Protein AF-A0A533VIN6-F1 (afdb_monomer)

Nearest PDB structures (foldseek):
  5by7-assembly2_C  TM=2.450E-01  e=2.219E-01  Micromonospora maris AB-18-032
  4x9o-assembly1_A  TM=2.520E-01  e=6.121E-01  Vibrio cholerae O1 biovar El Tor str. N16961
  4x9o-assembly1_B  TM=2.444E-01  e=1.180E+00  Vibrio cholerae O1 biovar El Tor str. N16961
  6jsd-assembly1_B  TM=1.677E-01  e=4.656E+00  Corynebacterium glutamicum ATCC 13032

Structure (mmCIF, N/CA/C/O backbone):
data_AF-A0A533VIN6-F1
#
_entry.id   AF-A0A533VIN6-F1
#
loop_
_atom_site.group_PDB
_atom_site.id
_atom_site.type_symbol
_atom_site.label_atom_id
_atom_site.label_alt_id
_atom_site.label_comp_id
_atom_site.label_asym_id
_atom_site.label_entity_id
_atom_site.label_seq_id
_atom_site.pdbx_PDB_ins_code
_atom_site.Cartn_x
_atom_site.Cartn_y
_atom_site.Cartn_z
_atom_site.occupancy
_atom_site.B_iso_or_equiv
_atom_site.auth_seq_id
_atom_site.auth_comp_id
_atom_site.auth_asym_id
_atom_site.auth_atom_id
_atom_site.pdbx_PDB_model_num
ATOM 1 N N . MET A 1 1 ? 11.846 -3.877 -32.153 1.00 87.94 1 MET A N 1
ATOM 2 C CA . MET A 1 1 ? 10.745 -4.807 -31.802 1.00 87.94 1 MET A CA 1
ATOM 3 C C . MET A 1 1 ? 9.934 -4.189 -30.673 1.00 87.94 1 MET A C 1
ATOM 5 O O . MET A 1 1 ? 10.553 -3.669 -29.754 1.00 87.94 1 MET A O 1
ATOM 9 N N . GLN A 1 2 ? 8.603 -4.211 -30.740 1.00 91.44 2 GLN A N 1
ATOM 10 C CA . GLN A 1 2 ? 7.720 -3.790 -29.644 1.00 91.44 2 GLN A CA 1
ATOM 11 C C . GLN A 1 2 ? 6.971 -5.019 -29.127 1.00 91.44 2 GLN A C 1
ATOM 13 O O . GLN A 1 2 ? 6.571 -5.863 -29.926 1.00 91.44 2 GLN A O 1
ATOM 18 N N . PHE A 1 3 ? 6.854 -5.141 -27.811 1.00 91.06 3 PHE A N 1
ATOM 19 C CA . PHE A 1 3 ? 6.147 -6.227 -27.142 1.00 91.06 3 PHE A CA 1
ATOM 20 C C . PHE A 1 3 ? 5.461 -5.685 -25.889 1.00 91.06 3 PHE A C 1
ATOM 22 O O . PHE A 1 3 ? 5.790 -4.597 -25.425 1.00 91.06 3 PHE A O 1
ATOM 29 N N . SER A 1 4 ? 4.504 -6.426 -25.349 1.00 91.56 4 SER A N 1
ATOM 30 C CA . SER A 1 4 ? 3.718 -6.003 -24.193 1.00 91.56 4 SER A CA 1
ATOM 31 C C . SER A 1 4 ? 3.765 -7.048 -23.089 1.00 91.56 4 SER A C 1
ATOM 33 O O . SER A 1 4 ? 3.839 -8.246 -23.367 1.00 91.56 4 SER A O 1
ATOM 35 N N . MET A 1 5 ? 3.673 -6.602 -21.841 1.00 88.88 5 MET A N 1
ATOM 36 C CA . MET A 1 5 ? 3.559 -7.462 -20.670 1.00 88.88 5 MET A CA 1
ATOM 37 C C . MET A 1 5 ? 2.329 -7.047 -19.873 1.00 88.88 5 MET A C 1
ATOM 39 O O . MET A 1 5 ? 2.124 -5.863 -19.632 1.00 88.88 5 MET A O 1
ATOM 43 N N . THR A 1 6 ? 1.502 -8.016 -19.487 1.00 89.44 6 THR A N 1
ATOM 44 C CA . THR A 1 6 ? 0.306 -7.755 -18.678 1.00 89.44 6 THR A CA 1
ATOM 45 C C . THR A 1 6 ? 0.590 -8.134 -17.233 1.00 89.44 6 THR A C 1
ATOM 47 O O . THR A 1 6 ? 1.106 -9.224 -16.980 1.00 89.44 6 THR A O 1
ATOM 50 N N . ASP A 1 7 ? 0.304 -7.223 -16.310 1.00 90.69 7 ASP A N 1
ATOM 51 C CA . ASP A 1 7 ? 0.424 -7.462 -14.873 1.00 90.69 7 ASP A CA 1
ATOM 52 C C . ASP A 1 7 ? -0.728 -8.344 -14.352 1.00 90.69 7 ASP A C 1
ATOM 54 O O . ASP A 1 7 ? -1.699 -8.621 -15.064 1.00 90.69 7 ASP A O 1
ATOM 58 N N . PHE A 1 8 ? -0.651 -8.797 -13.097 1.00 89.88 8 PHE A N 1
ATOM 59 C CA . PHE A 1 8 ? -1.716 -9.631 -12.519 1.00 89.88 8 PHE A CA 1
ATOM 60 C C . PHE A 1 8 ? -3.068 -8.897 -12.416 1.00 89.88 8 PHE A C 1
ATOM 62 O O . PHE A 1 8 ? -4.113 -9.539 -12.325 1.00 89.88 8 PHE A O 1
ATOM 69 N N . MET A 1 9 ? -3.054 -7.561 -12.411 1.00 88.25 9 MET A N 1
ATOM 70 C CA . MET A 1 9 ? -4.242 -6.706 -12.353 1.00 88.25 9 MET A CA 1
ATOM 71 C C . MET A 1 9 ? -4.866 -6.510 -13.742 1.00 88.25 9 MET A C 1
ATOM 73 O O . MET A 1 9 ? -5.953 -5.942 -13.855 1.00 88.25 9 MET A O 1
ATOM 77 N N . GLY A 1 10 ? -4.239 -7.016 -14.805 1.00 84.69 10 GLY A N 1
ATOM 78 C CA . GLY A 1 10 ? -4.694 -6.877 -16.183 1.00 84.69 10 GLY A CA 1
ATOM 79 C C . GLY A 1 10 ? -4.283 -5.563 -16.852 1.00 84.69 10 GLY A C 1
ATOM 80 O O . GLY A 1 10 ? -4.791 -5.278 -17.935 1.00 84.69 10 GLY A O 1
ATOM 81 N N . ASN A 1 11 ? -3.394 -4.766 -16.250 1.00 85.12 11 ASN A N 1
ATOM 82 C CA . ASN A 1 11 ? -2.802 -3.610 -16.918 1.00 85.12 11 ASN A CA 1
ATOM 83 C C . ASN A 1 11 ? -1.698 -4.086 -17.859 1.00 85.12 11 ASN A C 1
ATOM 85 O O . ASN A 1 11 ? -0.810 -4.846 -17.468 1.00 85.12 11 ASN A O 1
ATOM 89 N N . THR A 1 12 ? -1.745 -3.626 -19.104 1.00 87.56 12 THR A N 1
ATOM 90 C CA . THR A 1 12 ? -0.745 -3.963 -20.113 1.00 87.56 12 THR A CA 1
ATOM 91 C C . THR A 1 12 ? 0.256 -2.825 -20.253 1.00 87.56 12 THR A C 1
ATOM 93 O O . THR A 1 12 ? -0.106 -1.718 -20.640 1.00 87.56 12 THR A O 1
ATOM 96 N N . GLU A 1 13 ? 1.521 -3.124 -19.975 1.00 88.06 13 GLU A N 1
ATOM 97 C CA . GLU A 1 13 ? 2.649 -2.217 -20.157 1.00 88.06 13 GLU A CA 1
ATOM 98 C C . GLU A 1 13 ? 3.399 -2.566 -21.448 1.00 88.06 13 GLU A C 1
ATOM 100 O O . GLU A 1 13 ? 3.649 -3.738 -21.756 1.00 88.06 13 GLU A O 1
ATOM 105 N N . GLU A 1 14 ? 3.765 -1.546 -22.220 1.00 91.19 14 GLU A N 1
ATOM 106 C CA . GLU A 1 14 ? 4.503 -1.719 -23.470 1.00 91.19 14 GLU A CA 1
ATOM 107 C C . GLU A 1 14 ? 6.014 -1.631 -23.254 1.00 91.19 14 GLU A C 1
ATOM 109 O O . GLU A 1 14 ? 6.520 -0.837 -22.469 1.00 91.19 14 GLU A O 1
ATOM 114 N N . PHE A 1 15 ? 6.765 -2.405 -24.024 1.00 92.81 15 PHE A N 1
ATOM 115 C CA . PHE A 1 15 ? 8.218 -2.381 -24.054 1.00 92.81 15 PHE A CA 1
ATOM 116 C C . PHE A 1 15 ? 8.705 -2.310 -25.494 1.00 92.81 15 PHE A C 1
ATOM 118 O O . PHE A 1 15 ? 8.114 -2.875 -26.419 1.00 92.81 15 PHE A O 1
ATOM 125 N N . ARG A 1 16 ? 9.841 -1.643 -25.697 1.00 93.25 16 ARG A N 1
ATOM 126 C CA . ARG A 1 16 ? 10.464 -1.528 -27.016 1.00 93.25 16 ARG A CA 1
ATOM 127 C C . ARG A 1 16 ? 11.942 -1.860 -26.952 1.00 93.25 16 ARG A C 1
ATOM 129 O O . ARG A 1 16 ? 12.676 -1.299 -26.153 1.00 93.25 16 ARG A O 1
ATOM 136 N N . ILE A 1 17 ? 12.392 -2.726 -27.851 1.00 91.31 17 ILE A N 1
ATOM 137 C CA . ILE A 1 17 ? 13.812 -2.934 -28.139 1.00 91.31 17 ILE A CA 1
ATOM 138 C C . ILE A 1 17 ? 14.174 -2.082 -29.354 1.00 91.31 17 ILE A C 1
ATOM 140 O O . ILE A 1 17 ? 13.641 -2.312 -30.451 1.00 91.31 17 ILE A O 1
ATOM 144 N N . ARG A 1 18 ? 15.069 -1.107 -29.153 1.00 90.50 18 ARG A N 1
ATOM 145 C CA . ARG A 1 18 ? 15.650 -0.253 -30.198 1.00 90.50 18 ARG A CA 1
ATOM 146 C C . ARG A 1 18 ? 17.049 -0.753 -30.544 1.00 90.50 18 ARG A C 1
ATOM 148 O O . ARG A 1 18 ? 17.876 -0.909 -29.653 1.00 90.50 18 ARG A O 1
ATOM 155 N N . HIS A 1 19 ? 17.311 -0.948 -31.829 1.00 88.75 19 HIS A N 1
ATOM 156 C CA . HIS A 1 19 ? 18.635 -1.235 -32.372 1.00 88.75 19 HIS A CA 1
ATOM 157 C C . HIS A 1 19 ? 18.746 -0.521 -33.720 1.00 88.75 19 HIS A C 1
ATOM 159 O O . HIS A 1 19 ? 17.870 -0.700 -34.566 1.00 88.75 19 HIS A O 1
ATOM 165 N N . ASP A 1 20 ? 19.769 0.311 -33.895 1.00 84.19 20 ASP A N 1
ATOM 166 C CA . ASP A 1 20 ? 20.018 1.088 -35.118 1.00 84.19 20 ASP A CA 1
ATOM 167 C C . ASP A 1 20 ? 21.233 0.574 -35.909 1.00 84.19 20 ASP A C 1
ATOM 169 O O . ASP A 1 20 ? 21.699 1.252 -36.816 1.00 84.19 20 ASP A O 1
ATOM 173 N N . ALA A 1 21 ? 21.695 -0.646 -35.604 1.00 82.06 21 ALA A N 1
ATOM 174 C CA . ALA A 1 21 ? 22.847 -1.327 -36.207 1.00 82.06 21 ALA A CA 1
ATOM 175 C C . ALA A 1 21 ? 24.228 -0.726 -35.895 1.00 82.06 21 ALA A C 1
ATOM 177 O O . ALA A 1 21 ? 25.231 -1.345 -36.250 1.00 82.06 21 ALA A O 1
ATOM 178 N N . PHE A 1 22 ? 24.292 0.414 -35.205 1.00 84.50 22 PHE A N 1
ATOM 179 C CA . PHE A 1 22 ? 25.545 1.043 -34.781 1.00 84.50 22 PHE A CA 1
ATOM 180 C C . PHE A 1 22 ? 25.725 0.994 -33.261 1.00 84.50 22 PHE A C 1
ATOM 182 O O . PHE A 1 22 ? 26.844 0.790 -32.790 1.00 84.50 22 PHE A O 1
ATOM 189 N N . ASP A 1 23 ? 24.631 1.113 -32.504 1.00 83.56 23 ASP A N 1
ATOM 190 C CA . ASP A 1 23 ? 24.642 1.070 -31.044 1.00 83.56 23 ASP A CA 1
ATOM 191 C C . ASP A 1 23 ? 24.213 -0.293 -30.483 1.00 83.56 23 ASP A C 1
ATOM 193 O O . ASP A 1 23 ? 23.467 -1.056 -31.101 1.00 83.56 23 ASP A O 1
ATOM 197 N N . THR A 1 24 ? 24.605 -0.566 -29.235 1.00 86.00 24 THR A N 1
ATOM 198 C CA . THR A 1 24 ? 24.071 -1.690 -28.453 1.00 86.00 24 THR A CA 1
ATOM 199 C C . THR A 1 24 ? 22.540 -1.604 -28.376 1.00 86.00 24 THR A C 1
ATOM 201 O O . THR A 1 24 ? 22.007 -0.533 -28.063 1.00 86.00 24 THR A O 1
ATOM 204 N N . PRO A 1 25 ? 21.803 -2.713 -28.599 1.00 88.69 25 PRO A N 1
ATOM 205 C CA . PRO A 1 25 ? 20.359 -2.732 -28.422 1.00 88.69 25 PRO A CA 1
ATOM 206 C C . PRO A 1 25 ? 19.954 -2.198 -27.046 1.00 88.69 25 PRO A C 1
ATOM 208 O O . PRO A 1 25 ? 20.474 -2.632 -26.020 1.00 88.69 25 PRO A O 1
ATOM 211 N N . THR A 1 26 ? 18.995 -1.276 -27.020 1.00 90.31 26 THR A N 1
ATOM 212 C CA . THR A 1 26 ? 18.474 -0.702 -25.775 1.00 90.31 26 THR A CA 1
ATOM 213 C C . THR A 1 26 ? 17.030 -1.127 -25.562 1.00 90.31 26 THR A C 1
ATOM 215 O O . THR A 1 26 ? 16.201 -1.051 -26.474 1.00 90.31 26 THR A O 1
ATOM 218 N N . LEU A 1 27 ? 16.728 -1.577 -24.343 1.00 93.19 27 LEU A N 1
ATOM 219 C CA . LEU A 1 27 ? 15.358 -1.779 -23.889 1.00 93.19 27 LEU A CA 1
ATOM 220 C C . LEU A 1 27 ? 14.787 -0.428 -23.446 1.00 93.19 27 LEU A C 1
ATOM 222 O O . LEU A 1 27 ? 15.471 0.359 -22.790 1.00 93.19 27 LEU A O 1
ATOM 226 N N . GLN A 1 28 ? 13.548 -0.146 -23.828 1.00 93.06 28 GLN A N 1
ATOM 227 C CA . GLN A 1 28 ? 12.884 1.124 -23.579 1.00 93.06 28 GLN A CA 1
ATOM 228 C C . GLN A 1 28 ? 11.484 0.912 -22.995 1.00 93.06 28 GLN A C 1
ATOM 230 O O . GLN A 1 28 ? 10.795 -0.039 -23.367 1.00 93.06 28 GLN A O 1
ATOM 235 N N . PHE A 1 29 ? 11.075 1.836 -22.126 1.00 91.69 29 PHE A N 1
ATOM 236 C CA . PHE A 1 29 ? 9.788 1.867 -21.429 1.00 91.69 29 PHE A CA 1
ATOM 237 C C . PHE A 1 29 ? 9.025 3.167 -21.757 1.00 91.69 29 PHE A C 1
ATOM 239 O O . PHE A 1 29 ? 9.678 4.200 -21.970 1.00 91.69 29 PHE A O 1
ATOM 246 N N . PRO A 1 30 ? 7.685 3.151 -21.849 1.00 87.44 30 PRO A N 1
ATOM 247 C CA . PRO A 1 30 ? 6.885 4.325 -22.179 1.00 87.44 30 PRO A CA 1
ATOM 248 C C . PRO A 1 30 ? 6.963 5.417 -21.100 1.00 87.44 30 PRO A C 1
ATOM 250 O O . PRO A 1 30 ? 6.989 5.161 -19.899 1.00 87.44 30 PRO A O 1
ATOM 253 N N . MET A 1 31 ? 7.000 6.671 -21.551 1.00 84.06 31 MET A N 1
ATOM 254 C CA . MET A 1 31 ? 6.948 7.885 -20.737 1.00 84.06 31 MET A CA 1
ATOM 255 C C . MET A 1 31 ? 6.279 9.003 -21.552 1.00 84.06 31 MET A C 1
ATOM 257 O O . MET A 1 31 ? 6.920 9.632 -22.404 1.00 84.06 31 MET A O 1
ATOM 261 N N . GLY A 1 32 ? 4.989 9.241 -21.299 1.00 80.38 32 GLY A N 1
ATOM 262 C CA . GLY A 1 32 ? 4.149 10.069 -22.171 1.00 80.38 32 GLY A CA 1
ATOM 263 C C . GLY A 1 32 ? 4.091 9.476 -23.582 1.00 80.38 32 GLY A C 1
ATOM 264 O O . GLY A 1 32 ? 4.040 8.261 -23.739 1.00 80.38 32 GLY A O 1
ATOM 265 N N . ASP A 1 33 ? 4.216 10.316 -24.609 1.00 80.50 33 ASP A N 1
ATOM 266 C CA . ASP A 1 33 ? 4.185 9.877 -26.017 1.00 80.50 33 ASP A CA 1
ATOM 267 C C . ASP A 1 33 ? 5.514 9.270 -26.515 1.00 80.50 33 ASP A C 1
ATOM 269 O O . ASP A 1 33 ? 5.705 9.039 -27.712 1.00 80.50 33 ASP A O 1
ATOM 273 N N . LYS A 1 34 ? 6.499 9.072 -25.629 1.00 87.94 34 LYS A N 1
ATOM 274 C CA . LYS A 1 34 ? 7.861 8.648 -25.990 1.00 87.94 34 LYS A CA 1
ATOM 275 C C . LYS A 1 34 ? 8.261 7.372 -25.264 1.00 87.94 34 LYS A C 1
ATOM 277 O O . LYS A 1 34 ? 7.777 7.073 -24.183 1.00 87.94 34 LYS A O 1
ATOM 282 N N . PHE A 1 35 ? 9.239 6.671 -25.829 1.00 90.00 35 PHE A N 1
ATOM 283 C CA . PHE A 1 35 ? 9.941 5.576 -25.163 1.00 90.00 35 PHE A CA 1
ATOM 284 C C . PHE A 1 35 ? 11.280 6.078 -24.618 1.00 90.00 35 PHE A C 1
ATOM 286 O O . PHE A 1 35 ? 12.006 6.813 -25.294 1.00 90.00 35 PHE A O 1
ATOM 293 N N . LYS A 1 36 ? 11.607 5.699 -23.384 1.00 91.38 36 LYS A N 1
ATOM 294 C CA . LYS A 1 36 ? 12.844 6.069 -22.691 1.00 91.38 36 LYS A CA 1
ATOM 295 C C . LYS A 1 36 ? 13.661 4.834 -22.378 1.00 91.38 36 LYS A C 1
ATOM 297 O O . LYS A 1 36 ? 13.103 3.805 -22.023 1.00 91.38 36 LYS A O 1
ATOM 302 N N . SER A 1 37 ? 14.980 4.952 -22.482 1.00 91.94 37 SER A N 1
ATOM 303 C CA . SER A 1 37 ? 15.887 3.856 -22.154 1.00 91.94 37 SER A CA 1
ATOM 304 C C . SER A 1 37 ? 15.702 3.400 -20.710 1.00 91.94 37 SER A C 1
ATOM 306 O O . SER A 1 37 ? 15.572 4.220 -19.795 1.00 91.94 37 SER A O 1
ATOM 308 N N . ILE A 1 38 ? 15.700 2.085 -20.539 1.00 93.50 38 ILE A N 1
ATOM 309 C CA . ILE A 1 38 ? 15.714 1.415 -19.249 1.00 93.50 38 ILE A CA 1
ATOM 310 C C . ILE A 1 38 ? 17.169 1.288 -18.802 1.00 93.50 38 ILE A C 1
ATOM 312 O O . ILE A 1 38 ? 18.025 0.842 -19.563 1.00 93.50 38 ILE A O 1
ATOM 316 N N . PHE A 1 39 ? 17.438 1.692 -17.566 1.00 90.50 39 PHE A N 1
ATOM 317 C CA . PHE A 1 39 ? 18.749 1.590 -16.927 1.00 90.50 39 PHE A CA 1
ATOM 318 C C . PHE A 1 39 ? 18.902 0.277 -16.173 1.00 90.50 39 PHE A C 1
ATOM 320 O O . PHE A 1 39 ? 19.991 -0.289 -16.132 1.00 90.50 39 PHE A O 1
ATOM 327 N N . LEU A 1 40 ? 17.819 -0.189 -15.551 1.00 91.06 40 LEU A N 1
ATOM 328 C CA . LEU A 1 40 ? 17.826 -1.388 -14.731 1.00 91.06 40 LEU A CA 1
ATOM 329 C C . LEU A 1 40 ? 16.456 -2.057 -14.764 1.00 91.06 40 LEU A C 1
ATOM 331 O O . LEU A 1 40 ? 15.424 -1.392 -14.676 1.00 91.06 40 LEU A O 1
ATOM 335 N N . VAL A 1 41 ? 16.479 -3.382 -14.857 1.00 91.75 41 VAL A N 1
ATOM 336 C CA . VAL A 1 41 ? 15.324 -4.250 -14.645 1.00 91.75 41 VAL A CA 1
ATOM 337 C C . VAL A 1 41 ? 15.685 -5.209 -13.520 1.00 91.75 41 VAL A C 1
ATOM 339 O O . VAL A 1 41 ? 16.758 -5.809 -13.549 1.00 91.75 41 VAL A O 1
ATOM 342 N N . SER A 1 42 ? 14.808 -5.346 -12.533 1.00 92.81 42 SER A N 1
ATOM 343 C CA . SER A 1 42 ? 14.974 -6.296 -11.432 1.00 92.81 42 SER A CA 1
ATOM 344 C C . SER A 1 42 ? 13.687 -7.075 -11.218 1.00 92.81 42 SER A C 1
ATOM 346 O O . SER A 1 42 ? 12.610 -6.486 -11.228 1.00 92.81 42 SER A O 1
ATOM 348 N N . TYR A 1 43 ? 13.799 -8.384 -11.018 1.00 93.25 43 TYR A N 1
ATOM 349 C CA . TYR A 1 43 ? 12.678 -9.262 -10.706 1.00 93.25 43 TYR A CA 1
ATOM 350 C C . TYR A 1 43 ? 12.922 -9.959 -9.371 1.00 93.25 43 TYR A C 1
ATOM 352 O O . TYR A 1 43 ? 13.976 -10.561 -9.174 1.00 93.25 43 TYR A O 1
ATOM 360 N N . ASP A 1 44 ? 11.947 -9.894 -8.465 1.00 90.81 44 ASP A N 1
ATOM 361 C CA . ASP A 1 44 ? 12.067 -10.443 -7.105 1.00 90.81 44 ASP A CA 1
ATOM 362 C C . ASP A 1 44 ? 11.194 -11.682 -6.836 1.00 90.81 44 ASP A C 1
ATOM 364 O O . ASP A 1 44 ? 11.004 -12.081 -5.684 1.00 90.81 44 ASP A O 1
ATOM 368 N N . GLY A 1 45 ? 10.627 -12.275 -7.889 1.00 91.31 45 GLY A N 1
ATOM 369 C CA . GLY A 1 45 ? 9.669 -13.377 -7.776 1.00 91.31 45 GLY A CA 1
ATOM 370 C C . GLY A 1 45 ? 8.204 -12.941 -7.689 1.00 91.31 45 GLY A C 1
ATOM 371 O O . GLY A 1 45 ? 7.339 -13.789 -7.844 1.00 91.31 45 GLY A O 1
ATOM 372 N N . TYR A 1 46 ? 7.914 -11.658 -7.452 1.00 93.12 46 TYR A N 1
ATOM 373 C CA . TYR A 1 46 ? 6.555 -11.090 -7.410 1.00 93.12 46 TYR A CA 1
ATOM 374 C C . TYR A 1 46 ? 6.420 -9.855 -8.296 1.00 93.12 46 TYR A C 1
ATOM 376 O O . TYR A 1 46 ? 5.378 -9.641 -8.912 1.00 93.12 46 TYR A O 1
ATOM 3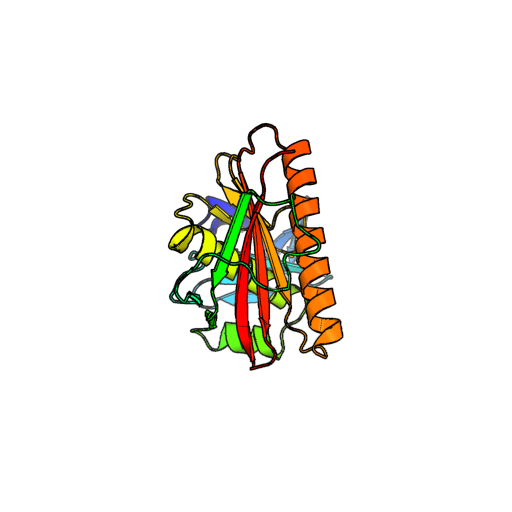84 N N . ARG A 1 47 ? 7.472 -9.040 -8.367 1.00 92.31 47 ARG A N 1
ATOM 385 C CA . ARG A 1 47 ? 7.469 -7.726 -9.006 1.00 92.31 47 ARG A CA 1
ATOM 386 C C . ARG A 1 47 ? 8.624 -7.608 -9.980 1.00 92.31 47 ARG A C 1
ATOM 388 O O . ARG A 1 47 ? 9.754 -7.967 -9.647 1.00 92.31 47 ARG A O 1
ATOM 395 N N . LEU A 1 48 ? 8.347 -7.044 -11.149 1.00 93.06 48 LEU A N 1
ATOM 396 C CA . LEU A 1 48 ? 9.343 -6.510 -12.063 1.00 93.06 48 LEU A CA 1
ATOM 397 C C . LEU A 1 48 ? 9.475 -5.003 -11.810 1.00 93.06 48 LEU A C 1
ATOM 399 O O . LEU A 1 48 ? 8.554 -4.240 -12.085 1.00 93.06 48 LEU A O 1
ATOM 403 N N . SER A 1 49 ? 10.613 -4.571 -11.278 1.00 91.00 49 SER A N 1
ATOM 404 C CA . SER A 1 49 ? 10.959 -3.156 -11.129 1.00 91.00 49 SER A CA 1
ATOM 405 C C . SER A 1 49 ? 11.738 -2.683 -12.349 1.00 91.00 49 SER A C 1
ATOM 407 O O . SER A 1 49 ? 12.770 -3.263 -12.693 1.00 91.00 49 SER A O 1
ATOM 409 N N . VAL A 1 50 ? 11.263 -1.613 -12.976 1.00 91.69 50 VAL A N 1
ATOM 410 C CA . VAL A 1 50 ? 11.873 -0.994 -14.152 1.00 91.69 50 VAL A CA 1
ATOM 411 C C . VAL A 1 50 ? 12.313 0.419 -13.791 1.00 91.69 50 VAL A C 1
ATOM 413 O O . VAL A 1 50 ? 11.481 1.258 -13.454 1.00 91.69 50 VAL A O 1
ATOM 416 N N . ILE A 1 51 ? 13.616 0.693 -13.885 1.00 91.00 51 ILE A N 1
ATOM 417 C CA . ILE A 1 51 ? 14.178 2.040 -13.729 1.00 91.00 51 ILE A CA 1
ATOM 418 C C . ILE A 1 51 ? 14.449 2.608 -15.116 1.00 91.00 51 ILE A C 1
ATOM 420 O O . ILE A 1 51 ? 15.265 2.059 -15.859 1.00 91.00 51 ILE A O 1
ATOM 424 N N . TYR A 1 52 ? 13.794 3.709 -15.474 1.00 90.75 52 TYR A N 1
ATOM 425 C CA . TYR A 1 52 ? 13.824 4.254 -16.831 1.00 90.75 52 TYR A CA 1
ATOM 426 C C . TYR A 1 52 ? 13.887 5.782 -16.856 1.00 90.75 52 TYR A C 1
ATOM 428 O O . TYR A 1 52 ? 13.531 6.471 -15.902 1.00 90.75 52 TYR A O 1
ATOM 436 N N . GLY A 1 53 ? 14.350 6.314 -17.989 1.00 89.19 53 GLY A N 1
ATOM 437 C CA . GLY A 1 53 ? 14.433 7.756 -18.222 1.00 89.19 53 GLY A CA 1
ATOM 438 C C . GLY A 1 53 ? 15.530 8.480 -17.423 1.00 89.19 53 GLY A C 1
ATOM 439 O O . GLY A 1 53 ? 16.075 7.954 -16.455 1.00 89.19 53 GLY A O 1
ATOM 440 N N . PRO A 1 54 ? 15.901 9.701 -17.844 1.00 84.00 54 PRO A N 1
ATOM 441 C CA . PRO A 1 54 ? 17.019 10.439 -17.248 1.00 84.00 54 PRO A CA 1
ATOM 442 C C . PRO A 1 54 ? 16.808 10.759 -15.760 1.00 84.00 54 PRO A C 1
ATOM 444 O O . PRO A 1 54 ? 17.776 10.836 -15.010 1.00 84.00 54 PRO A O 1
ATOM 447 N N . GLU A 1 55 ? 15.552 10.883 -15.329 1.00 85.50 55 GLU A N 1
ATOM 448 C CA . GLU A 1 55 ? 15.173 11.120 -13.931 1.00 85.50 55 GLU A CA 1
ATOM 449 C C . GLU A 1 55 ? 15.161 9.841 -13.078 1.00 85.50 55 GLU A C 1
ATOM 451 O O . GLU A 1 55 ? 14.904 9.910 -11.880 1.00 85.50 55 GLU A O 1
ATOM 456 N N . LYS A 1 56 ? 15.469 8.677 -13.671 1.00 85.31 56 LYS A N 1
ATOM 457 C CA . LYS A 1 56 ? 15.450 7.361 -13.012 1.00 85.31 56 LYS A CA 1
ATOM 458 C C . LYS A 1 56 ? 14.107 7.070 -12.338 1.00 85.31 56 LYS A C 1
ATOM 460 O O . LYS A 1 56 ? 14.056 6.599 -11.202 1.00 85.31 56 LYS A O 1
ATOM 465 N N . SER A 1 57 ? 13.024 7.341 -13.061 1.00 85.19 57 SER A N 1
ATOM 466 C CA . SER A 1 57 ? 11.672 6.980 -12.644 1.00 85.19 57 SER A CA 1
ATOM 467 C C . SER A 1 57 ? 11.560 5.465 -12.471 1.00 85.19 57 SER A C 1
ATOM 469 O O . SER A 1 57 ? 12.222 4.702 -13.179 1.00 85.19 57 SER A O 1
ATOM 471 N N . VAL A 1 58 ? 10.719 5.041 -11.528 1.00 86.88 58 VAL A N 1
ATOM 472 C CA . VAL A 1 58 ? 10.490 3.629 -11.209 1.00 86.88 58 VAL A CA 1
ATOM 473 C C . VAL A 1 58 ? 9.060 3.259 -11.579 1.00 86.88 58 VAL A C 1
ATOM 475 O O . VAL A 1 58 ? 8.122 3.939 -11.165 1.00 86.88 58 VAL A O 1
ATOM 478 N N . ALA A 1 59 ? 8.912 2.177 -12.340 1.00 86.69 59 ALA A N 1
ATOM 479 C CA . ALA A 1 59 ? 7.647 1.481 -12.538 1.00 86.69 59 ALA A CA 1
ATOM 480 C C . ALA A 1 59 ? 7.743 0.086 -11.914 1.00 86.69 59 ALA A C 1
ATOM 482 O O . ALA A 1 59 ? 8.710 -0.642 -12.163 1.00 86.69 59 ALA A O 1
ATOM 483 N N . THR A 1 60 ? 6.747 -0.284 -11.115 1.00 89.12 60 THR A N 1
ATOM 484 C CA . THR A 1 60 ? 6.596 -1.627 -10.562 1.00 89.12 60 THR A CA 1
ATOM 485 C C . THR A 1 60 ? 5.477 -2.346 -11.298 1.00 89.12 60 THR A C 1
ATOM 487 O O . THR A 1 60 ? 4.314 -1.962 -11.230 1.00 89.12 60 THR A O 1
ATOM 490 N N . ILE A 1 61 ? 5.830 -3.434 -11.976 1.00 90.19 61 ILE A N 1
ATOM 491 C CA . ILE A 1 61 ? 4.872 -4.309 -12.644 1.00 90.19 61 ILE A CA 1
ATOM 492 C C . ILE A 1 61 ? 4.735 -5.572 -11.810 1.00 90.19 61 ILE A C 1
ATOM 494 O O . ILE A 1 61 ? 5.697 -6.319 -11.623 1.00 90.19 61 ILE A O 1
ATOM 498 N N . TYR A 1 62 ? 3.544 -5.813 -11.281 1.00 91.94 62 TYR A N 1
ATOM 499 C CA . TYR A 1 62 ? 3.306 -6.966 -10.429 1.00 91.94 62 TYR A CA 1
ATOM 500 C C . TYR A 1 62 ? 3.002 -8.202 -11.280 1.00 91.94 62 TYR A C 1
ATOM 502 O O . TYR A 1 62 ? 1.982 -8.281 -11.960 1.00 91.94 62 TYR A O 1
ATOM 510 N N . ILE A 1 63 ? 3.891 -9.188 -11.219 1.00 93.69 63 ILE A N 1
ATOM 511 C CA . ILE A 1 63 ? 3.723 -10.492 -11.870 1.00 93.69 63 ILE A CA 1
ATOM 512 C C . ILE A 1 63 ? 2.768 -11.372 -11.054 1.00 93.69 63 ILE A C 1
ATOM 514 O O . ILE A 1 63 ? 1.971 -12.121 -11.612 1.00 93.69 63 ILE A O 1
ATOM 518 N N . HIS A 1 64 ? 2.814 -11.234 -9.727 1.00 93.31 64 HIS A N 1
ATOM 519 C CA . HIS A 1 64 ? 1.917 -11.894 -8.785 1.00 93.31 64 HIS A CA 1
ATOM 520 C C . HIS A 1 64 ? 1.325 -10.871 -7.804 1.00 93.31 64 HIS A C 1
ATOM 522 O O . HIS A 1 64 ? 1.996 -9.883 -7.487 1.00 93.31 64 HIS A O 1
ATOM 528 N N . PRO A 1 65 ? 0.097 -11.093 -7.300 1.00 93.31 65 PRO A N 1
ATOM 529 C CA . PRO A 1 65 ? -0.500 -10.209 -6.306 1.00 93.31 65 PRO A CA 1
ATOM 530 C C . PRO A 1 65 ? 0.298 -10.216 -4.994 1.00 93.31 65 PRO A C 1
ATOM 532 O O . PRO A 1 65 ? 0.825 -11.269 -4.607 1.00 93.31 65 PRO A O 1
ATOM 535 N N . PRO A 1 66 ? 0.333 -9.089 -4.254 1.00 94.62 66 PRO A N 1
ATOM 536 C CA . PRO A 1 66 ? 0.723 -9.111 -2.851 1.00 94.62 66 PRO A CA 1
ATOM 537 C C . PRO A 1 66 ? -0.111 -10.148 -2.087 1.00 94.62 66 PRO A C 1
ATOM 539 O O . PRO A 1 66 ? -1.320 -10.263 -2.292 1.00 94.62 66 PRO A O 1
ATOM 542 N N . SER A 1 67 ? 0.534 -10.943 -1.237 1.00 94.19 67 SER A N 1
ATOM 543 C CA . SER A 1 67 ? -0.108 -12.080 -0.564 1.00 94.19 67 SER A CA 1
ATOM 544 C C . SER A 1 67 ? 0.555 -12.412 0.774 1.00 94.19 67 SER A C 1
ATOM 546 O O . SER A 1 67 ? 1.554 -11.796 1.154 1.00 94.19 67 SER A O 1
ATOM 548 N N . GLU A 1 68 ? 0.044 -13.438 1.460 1.00 90.50 68 GLU A N 1
ATOM 549 C CA . GLU A 1 68 ? 0.604 -13.953 2.719 1.00 90.50 68 GLU A CA 1
ATOM 550 C C . GLU A 1 68 ? 2.047 -14.458 2.608 1.00 90.50 68 GLU A C 1
ATOM 552 O O . GLU A 1 68 ? 2.761 -14.523 3.604 1.00 90.50 68 GLU A O 1
ATOM 557 N N . ALA A 1 69 ? 2.515 -14.774 1.399 1.00 92.88 69 ALA A N 1
ATOM 558 C CA . ALA A 1 69 ? 3.914 -15.112 1.157 1.00 92.88 69 ALA A CA 1
ATOM 559 C C . ALA A 1 69 ? 4.853 -13.887 1.211 1.00 92.88 69 ALA A C 1
ATOM 561 O O . ALA A 1 69 ? 6.074 -14.049 1.262 1.00 92.88 69 ALA A O 1
ATOM 562 N N . MET A 1 70 ? 4.297 -12.671 1.202 1.00 95.44 70 MET A N 1
ATOM 563 C CA . MET A 1 70 ? 5.016 -11.411 1.413 1.00 95.44 70 MET A CA 1
ATOM 564 C C . MET A 1 70 ? 4.724 -10.824 2.799 1.00 95.44 70 MET A C 1
ATOM 566 O O . MET A 1 70 ? 5.663 -10.439 3.499 1.00 95.44 70 MET A O 1
ATOM 570 N N . TYR A 1 71 ? 3.448 -10.802 3.201 1.00 97.25 71 TYR A N 1
ATOM 571 C CA . TYR A 1 71 ? 2.971 -10.178 4.437 1.00 97.25 71 TYR A CA 1
ATOM 572 C C . TYR A 1 71 ? 2.001 -11.098 5.171 1.00 97.25 71 TYR A C 1
ATOM 574 O O . TYR A 1 71 ? 0.871 -11.286 4.723 1.00 97.25 71 TYR A O 1
ATOM 582 N N . ARG A 1 72 ? 2.407 -11.644 6.317 1.00 97.81 72 ARG A N 1
ATOM 583 C CA . ARG A 1 72 ? 1.504 -12.431 7.161 1.00 97.81 72 ARG A CA 1
ATOM 584 C C . ARG A 1 72 ? 0.804 -11.494 8.138 1.00 97.81 72 ARG A C 1
ATOM 586 O O . ARG A 1 72 ? 1.459 -10.797 8.907 1.00 97.81 72 ARG A O 1
ATOM 593 N N . LEU A 1 73 ? -0.523 -11.468 8.075 1.00 97.81 73 LEU A N 1
ATOM 594 C CA . LEU A 1 73 ? -1.351 -10.612 8.918 1.00 97.81 73 LEU A CA 1
ATOM 595 C C . LEU A 1 73 ? -1.857 -11.399 10.128 1.00 97.81 73 LEU A C 1
ATOM 597 O O . LEU A 1 73 ? -2.386 -12.499 9.965 1.00 97.81 73 LEU A O 1
ATOM 601 N N . GLY A 1 74 ? -1.754 -10.811 11.317 1.00 97.38 74 GLY A N 1
ATOM 602 C CA . GLY A 1 74 ? -2.448 -11.288 12.507 1.00 97.38 74 GLY A CA 1
ATOM 603 C C . GLY A 1 74 ? -3.970 -11.157 12.391 1.00 97.38 74 GLY A C 1
ATOM 604 O O . GLY A 1 74 ? -4.524 -10.757 11.359 1.00 97.38 74 GLY A O 1
ATOM 605 N N . GLU A 1 75 ? -4.673 -11.496 13.469 1.00 96.69 75 GLU A N 1
ATOM 606 C CA . GLU A 1 75 ? -6.128 -11.372 13.489 1.00 96.69 75 GLU A CA 1
ATOM 607 C C . GLU A 1 75 ? -6.597 -9.921 13.587 1.00 96.69 75 GLU A C 1
ATOM 609 O O . GLU A 1 75 ? -6.054 -9.106 14.337 1.00 96.69 75 GLU A O 1
ATOM 614 N N . ALA A 1 76 ? -7.637 -9.618 12.809 1.00 96.62 76 ALA A N 1
ATOM 615 C CA . ALA A 1 76 ? -8.297 -8.327 12.854 1.00 96.62 76 ALA A CA 1
ATOM 616 C C . ALA A 1 76 ? -9.323 -8.318 13.991 1.00 96.62 76 ALA A C 1
ATOM 618 O O . ALA A 1 76 ? -10.100 -9.260 14.150 1.00 96.62 76 ALA A O 1
ATOM 619 N N . HIS A 1 77 ? -9.358 -7.239 14.764 1.00 97.38 77 HIS A N 1
ATOM 620 C CA . HIS A 1 77 ? -10.313 -7.062 15.855 1.00 97.38 77 HIS A CA 1
ATOM 621 C C . HIS A 1 77 ? -10.877 -5.640 15.850 1.00 97.38 77 HIS A C 1
ATOM 623 O O . HIS A 1 77 ? -10.298 -4.731 15.255 1.00 97.38 77 HIS A O 1
ATOM 629 N N . ALA A 1 78 ? -12.034 -5.444 16.486 1.00 97.31 78 ALA A N 1
ATOM 630 C CA . ALA A 1 78 ? -12.640 -4.122 16.612 1.00 97.31 78 ALA A CA 1
ATOM 631 C C . ALA A 1 78 ? -11.713 -3.181 17.393 1.00 97.31 78 ALA A C 1
ATOM 633 O O . ALA A 1 78 ? -11.175 -3.556 18.434 1.00 97.31 78 ALA A O 1
ATOM 634 N N . TYR A 1 79 ? -11.546 -1.955 16.904 1.00 95.88 79 TYR A N 1
ATOM 635 C CA . TYR A 1 79 ? -10.584 -1.009 17.451 1.00 95.88 79 TYR A CA 1
ATOM 636 C C . TYR A 1 79 ? -11.267 0.182 18.118 1.00 95.88 79 TYR A C 1
ATOM 638 O O . TYR A 1 79 ? -12.081 0.875 17.513 1.00 95.88 79 TYR A O 1
ATOM 646 N N . SER A 1 80 ? -10.883 0.452 19.365 1.00 92.38 80 SER A N 1
ATOM 647 C CA . SER A 1 80 ? -11.347 1.597 20.159 1.00 92.38 80 SER A CA 1
ATOM 648 C C . SER A 1 80 ? -10.180 2.347 20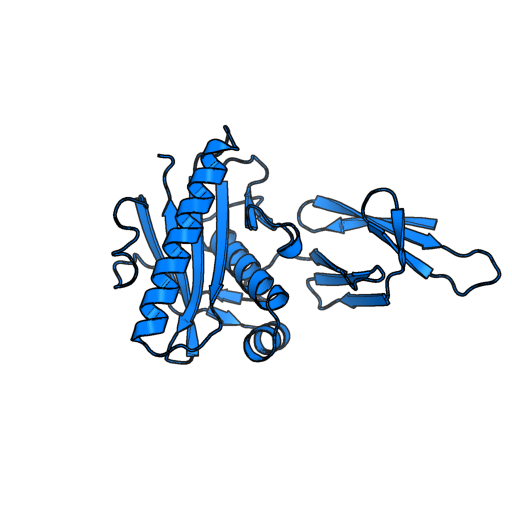.817 1.00 92.38 80 SER A C 1
ATOM 650 O O . SER A 1 80 ? -10.316 2.887 21.915 1.00 92.38 80 SER A O 1
ATOM 652 N N . GLY A 1 81 ? -8.997 2.310 20.196 1.00 89.25 81 GLY A N 1
ATOM 653 C CA . GLY A 1 81 ? -7.773 2.844 20.788 1.00 89.25 81 GLY A CA 1
ATOM 654 C C . GLY A 1 81 ? -7.626 4.374 20.711 1.00 89.25 81 GLY A C 1
ATOM 655 O O . GLY A 1 81 ? -8.475 5.087 20.166 1.00 89.25 81 GLY A O 1
ATOM 656 N N . PRO A 1 82 ? -6.520 4.915 21.257 1.00 89.25 82 PRO A N 1
ATOM 657 C CA . PRO A 1 82 ? -6.372 6.342 21.565 1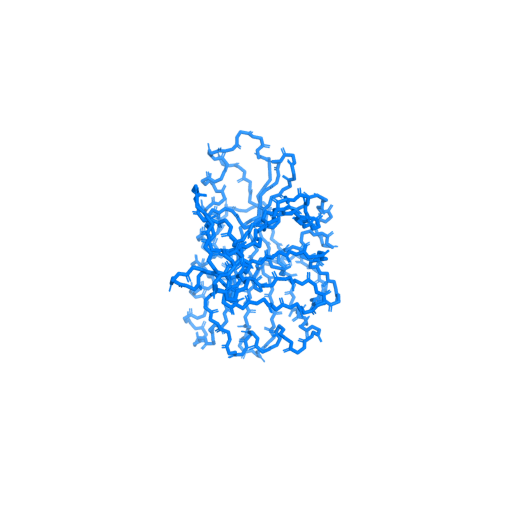.00 89.25 82 PRO A CA 1
ATOM 658 C C . PRO A 1 82 ? -6.222 7.254 20.340 1.00 89.25 82 PRO A C 1
ATOM 660 O O . PRO A 1 82 ? -6.261 8.480 20.478 1.00 89.25 82 PRO A O 1
ATOM 663 N N . TYR A 1 83 ? -6.024 6.689 19.148 1.00 91.94 83 TYR A N 1
ATOM 664 C CA . TYR A 1 83 ? -5.798 7.458 17.925 1.00 91.94 83 TYR A CA 1
ATOM 665 C C . TYR A 1 83 ? -7.099 7.911 17.248 1.00 91.94 83 TYR A C 1
ATOM 667 O O . TYR A 1 83 ? -7.066 8.804 16.408 1.00 91.94 83 TYR A O 1
ATOM 675 N N . LEU A 1 84 ? -8.258 7.377 17.649 1.00 92.06 84 LEU A N 1
ATOM 676 C CA . LEU A 1 84 ? -9.534 7.662 16.980 1.00 92.06 84 LEU A CA 1
ATOM 677 C C . LEU A 1 84 ? -10.155 9.017 17.338 1.00 92.06 84 LEU A C 1
ATOM 679 O O . LEU A 1 84 ? -11.046 9.477 16.631 1.00 92.06 84 LEU A O 1
ATOM 683 N N . GLY A 1 85 ? -9.691 9.677 18.406 1.00 87.56 85 GLY A N 1
ATOM 684 C CA . GLY A 1 85 ? -10.332 10.892 18.926 1.00 87.56 85 GLY A CA 1
ATOM 685 C C . GLY A 1 85 ? -10.510 12.011 17.891 1.00 87.56 85 GLY A C 1
ATOM 686 O O . GLY A 1 85 ? -11.570 12.627 17.841 1.00 87.56 85 GLY A O 1
ATOM 687 N N . VAL A 1 86 ? -9.517 12.238 17.023 1.00 88.31 86 VAL A N 1
ATOM 688 C CA . VAL A 1 86 ? -9.550 13.310 16.003 1.00 88.31 86 VAL A CA 1
ATOM 689 C C . VAL A 1 86 ? -10.364 12.957 14.754 1.00 88.31 86 VAL A C 1
ATOM 691 O O . VAL A 1 86 ? -10.759 13.845 14.004 1.00 88.31 86 VAL A O 1
ATOM 694 N N . VAL A 1 87 ? -10.615 11.666 14.524 1.00 88.75 87 VAL A N 1
ATOM 695 C CA . VAL A 1 87 ? -11.422 11.157 13.403 1.00 88.75 87 VAL A CA 1
ATOM 696 C C . VAL A 1 87 ? -12.802 10.687 13.865 1.00 88.75 87 VAL A C 1
ATOM 698 O O . VAL A 1 87 ? -13.517 10.031 13.111 1.00 88.75 87 VAL A O 1
ATOM 701 N N . SER A 1 88 ? -13.201 11.027 15.094 1.00 88.00 88 SER A N 1
ATOM 702 C CA . SER A 1 88 ? -14.531 10.714 15.616 1.00 88.00 88 SER A CA 1
ATOM 703 C C . SER A 1 88 ? -15.620 11.254 14.682 1.00 88.00 88 SER A C 1
ATOM 705 O O . SER A 1 88 ? -15.542 12.391 14.215 1.00 88.00 88 SER A O 1
ATOM 707 N N . GLY A 1 89 ? -16.609 10.416 14.365 1.00 87.44 89 GLY A N 1
ATOM 708 C CA . GLY A 1 89 ? -17.681 10.734 13.415 1.00 87.44 89 GLY A CA 1
ATOM 709 C C . GLY A 1 89 ? -17.291 10.671 11.930 1.00 87.44 89 GLY A C 1
ATOM 710 O O . GLY A 1 89 ? -18.153 10.863 11.079 1.00 87.44 89 GLY A O 1
ATOM 711 N N . ARG A 1 90 ? -16.025 10.383 11.590 1.00 92.00 90 ARG A N 1
ATOM 712 C CA . ARG A 1 90 ? -15.563 10.223 10.194 1.00 92.00 90 ARG A CA 1
ATOM 713 C C . ARG A 1 90 ? -15.538 8.773 9.708 1.00 92.00 90 ARG A C 1
ATOM 715 O O . ARG A 1 90 ? -15.186 8.531 8.561 1.00 92.00 90 ARG A O 1
ATOM 722 N N . TYR A 1 91 ? -15.869 7.813 10.565 1.00 94.88 91 TYR A N 1
ATOM 723 C CA . TYR A 1 91 ? -15.866 6.386 10.250 1.00 94.88 91 TYR A CA 1
ATOM 724 C C . TYR A 1 91 ? -17.127 5.712 10.804 1.00 94.88 91 TYR A C 1
ATOM 726 O O . TYR A 1 91 ? -17.677 6.158 11.811 1.00 94.88 91 TYR A O 1
ATOM 734 N N . SER A 1 92 ? -17.583 4.646 10.146 1.00 95.56 92 SER A N 1
ATOM 735 C CA . SER A 1 92 ? -18.703 3.796 10.580 1.00 95.56 92 SER A CA 1
ATOM 736 C C . SER A 1 92 ? -18.227 2.589 11.392 1.00 95.56 92 SER A C 1
ATOM 738 O O . SER A 1 92 ? -18.926 2.140 12.299 1.00 95.56 92 SER A O 1
ATOM 740 N N . ALA A 1 93 ? -17.028 2.086 11.095 1.00 96.44 93 ALA A N 1
ATOM 741 C CA . ALA A 1 93 ? -16.382 0.994 11.810 1.00 96.44 93 ALA A CA 1
ATOM 742 C C . ALA A 1 93 ? -14.861 1.196 11.858 1.00 96.44 93 ALA A C 1
ATOM 744 O O . ALA A 1 93 ? -14.274 1.804 10.960 1.00 96.44 93 ALA A O 1
ATOM 745 N N . ALA A 1 94 ? -14.229 0.685 12.913 1.00 97.62 94 ALA A N 1
ATOM 746 C CA . ALA A 1 94 ? -12.785 0.726 13.097 1.00 97.62 94 ALA A CA 1
ATOM 747 C C . ALA A 1 94 ? -12.269 -0.649 13.526 1.00 97.62 94 ALA A C 1
ATOM 749 O O . ALA A 1 94 ? -12.840 -1.292 14.410 1.00 97.62 94 ALA A O 1
ATOM 750 N N . TYR A 1 95 ? -11.163 -1.069 12.920 1.00 97.94 95 TYR A N 1
ATOM 751 C CA . TYR A 1 95 ? -10.492 -2.334 13.190 1.00 97.94 95 TYR A CA 1
ATOM 752 C C . TYR A 1 95 ? -8.988 -2.125 13.343 1.00 97.94 95 TYR A C 1
ATOM 754 O O . TYR A 1 95 ? -8.434 -1.139 12.850 1.00 97.94 95 TYR A O 1
ATOM 762 N N . ALA A 1 96 ? -8.328 -3.066 14.007 1.00 97.88 96 ALA A N 1
ATOM 763 C CA . ALA A 1 96 ? -6.882 -3.103 14.125 1.00 97.88 96 ALA A CA 1
ATOM 764 C C . ALA A 1 96 ? -6.339 -4.506 13.862 1.00 97.88 96 ALA A C 1
ATOM 766 O O . ALA A 1 96 ? -7.001 -5.512 14.121 1.00 97.88 96 ALA A O 1
ATOM 767 N N . ILE A 1 97 ? -5.119 -4.537 13.336 1.00 98.25 97 ILE A N 1
ATOM 768 C CA . ILE A 1 97 ? -4.265 -5.717 13.228 1.00 98.25 97 ILE A CA 1
ATOM 769 C C . ILE A 1 97 ? -2.986 -5.362 13.979 1.00 98.25 97 ILE A C 1
ATOM 771 O O . ILE A 1 97 ? -2.267 -4.449 13.571 1.00 98.25 97 ILE A O 1
ATOM 775 N N . ASP A 1 98 ? -2.727 -6.058 15.082 1.00 97.00 98 ASP A N 1
ATOM 776 C CA . ASP A 1 98 ? -1.631 -5.720 16.001 1.00 97.00 98 ASP A CA 1
ATOM 777 C C . ASP A 1 98 ? -0.292 -6.366 15.642 1.00 97.00 98 ASP A C 1
ATOM 779 O O . ASP A 1 98 ? 0.717 -6.049 16.269 1.00 97.00 98 ASP A O 1
ATOM 783 N N . ASP A 1 99 ? -0.278 -7.263 14.657 1.00 97.31 99 ASP A N 1
ATOM 784 C CA . ASP A 1 99 ? 0.934 -7.936 14.208 1.00 97.31 99 ASP A CA 1
ATOM 785 C C . ASP A 1 99 ? 0.906 -8.157 12.693 1.00 97.31 99 ASP A C 1
ATOM 787 O O . ASP A 1 99 ? -0.028 -8.750 12.144 1.00 97.31 99 ASP A O 1
ATOM 791 N N . ILE A 1 100 ? 1.924 -7.638 12.012 1.00 97.81 100 ILE A N 1
ATOM 792 C CA . ILE A 1 100 ? 2.143 -7.782 10.575 1.00 97.81 100 ILE A CA 1
ATOM 793 C C . ILE A 1 100 ? 3.591 -8.201 10.369 1.00 97.81 100 ILE A C 1
ATOM 795 O O . ILE A 1 100 ? 4.529 -7.416 10.535 1.00 97.81 100 ILE A O 1
ATOM 799 N N . GLU A 1 101 ? 3.771 -9.449 9.954 1.00 97.50 101 GLU A N 1
ATOM 800 C C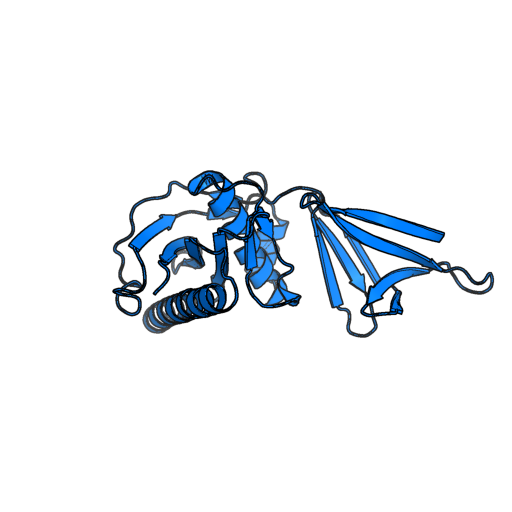A . GLU A 1 101 ? 5.081 -10.022 9.704 1.00 97.50 101 GLU A CA 1
ATOM 801 C C . GLU A 1 101 ? 5.474 -9.855 8.234 1.00 97.50 101 GLU A C 1
ATOM 803 O O . GLU A 1 101 ? 4.759 -10.233 7.303 1.00 97.50 101 GLU A O 1
ATOM 808 N N . PHE A 1 102 ? 6.682 -9.343 8.033 1.00 96.88 102 PHE A N 1
ATOM 809 C CA . PHE A 1 102 ? 7.339 -9.244 6.741 1.00 96.88 102 PHE A CA 1
ATOM 810 C C . PHE A 1 102 ? 8.012 -10.589 6.473 1.00 96.88 102 PHE A C 1
ATOM 812 O O . PHE A 1 102 ? 9.005 -10.913 7.122 1.00 96.88 102 PHE A O 1
ATOM 819 N N . VAL A 1 103 ? 7.496 -11.394 5.546 1.00 97.06 103 VAL A N 1
ATOM 820 C CA . VAL A 1 103 ? 7.963 -12.782 5.373 1.00 97.06 103 VAL A CA 1
ATOM 821 C C . VAL A 1 103 ? 9.328 -12.829 4.684 1.00 97.06 103 VAL A C 1
ATOM 823 O O . VAL A 1 103 ? 10.210 -13.595 5.081 1.00 97.06 103 VAL A O 1
ATOM 826 N N . ARG A 1 104 ? 9.553 -11.973 3.680 1.00 95.25 104 ARG A N 1
ATOM 827 C CA . ARG A 1 104 ? 10.803 -11.965 2.906 1.00 95.25 104 ARG A CA 1
ATOM 828 C C . ARG A 1 104 ? 11.789 -10.925 3.431 1.00 95.25 104 ARG A C 1
ATOM 830 O O . ARG A 1 104 ? 11.423 -9.866 3.937 1.00 95.25 104 ARG A O 1
ATOM 837 N N . ASN A 1 105 ? 13.079 -11.194 3.233 1.00 94.31 105 ASN A N 1
ATOM 838 C CA . ASN A 1 105 ? 14.147 -10.256 3.597 1.00 94.31 105 ASN A CA 1
ATOM 839 C C . ASN A 1 105 ? 14.096 -8.943 2.806 1.00 94.31 105 ASN A C 1
ATOM 841 O O . ASN A 1 105 ? 14.600 -7.925 3.282 1.00 94.31 105 ASN A O 1
ATOM 845 N N . LEU A 1 106 ? 13.495 -8.959 1.615 1.00 93.75 106 LEU A N 1
ATOM 846 C CA . LEU A 1 106 ? 13.383 -7.785 0.764 1.00 93.75 106 LEU A CA 1
ATOM 847 C C . LEU A 1 106 ? 12.520 -6.703 1.425 1.00 93.75 106 LEU A C 1
ATOM 849 O O . LEU A 1 106 ? 13.012 -5.600 1.652 1.00 93.75 106 LEU A O 1
ATOM 853 N N . GLU A 1 107 ? 11.292 -7.032 1.835 1.00 95.62 107 GLU A N 1
ATOM 854 C CA . GLU A 1 107 ? 10.416 -6.086 2.532 1.00 95.62 107 GLU A CA 1
ATOM 855 C C . GLU A 1 107 ? 11.004 -5.677 3.895 1.00 95.62 107 GLU A C 1
ATOM 857 O O . GLU A 1 107 ? 10.927 -4.508 4.264 1.00 95.62 107 GLU A O 1
ATOM 862 N N . LYS A 1 108 ? 11.676 -6.587 4.622 1.00 94.81 108 LYS A N 1
ATOM 863 C CA . LYS A 1 108 ? 12.418 -6.230 5.855 1.00 94.81 108 LYS A CA 1
ATOM 864 C C . LYS A 1 108 ? 13.506 -5.184 5.591 1.00 94.81 108 LYS A C 1
ATOM 866 O O . LYS A 1 108 ? 13.724 -4.286 6.403 1.00 94.81 108 LYS A O 1
ATOM 871 N N . THR A 1 109 ? 14.201 -5.293 4.459 1.00 92.69 109 THR A N 1
ATOM 872 C CA . THR A 1 109 ? 15.240 -4.332 4.061 1.00 92.69 109 THR A CA 1
ATOM 873 C C . THR A 1 109 ? 14.626 -2.993 3.672 1.00 92.69 109 THR A C 1
ATOM 875 O O . THR A 1 109 ? 15.140 -1.957 4.087 1.00 92.69 109 THR A O 1
ATOM 878 N N . MET A 1 110 ? 13.506 -3.008 2.943 1.00 92.12 110 MET A N 1
ATOM 879 C CA . MET A 1 110 ? 12.729 -1.807 2.615 1.00 92.12 110 MET A CA 1
ATOM 880 C C . MET A 1 110 ? 12.222 -1.102 3.875 1.00 92.12 110 MET A C 1
ATOM 882 O O . MET A 1 110 ? 12.311 0.114 3.971 1.00 92.12 110 MET A O 1
ATOM 886 N N . LEU A 1 111 ? 11.765 -1.852 4.878 1.00 92.00 111 LEU A N 1
ATOM 887 C CA . LEU A 1 111 ? 11.328 -1.283 6.150 1.00 92.00 111 LEU A CA 1
ATOM 888 C C . LEU A 1 111 ? 12.471 -0.565 6.882 1.00 92.00 111 LEU A C 1
ATOM 890 O O . LEU A 1 111 ? 12.270 0.491 7.472 1.00 92.00 111 LEU A O 1
ATOM 894 N N . LYS A 1 112 ? 13.677 -1.143 6.865 1.00 89.56 112 LYS A N 1
ATOM 895 C CA . LYS A 1 112 ? 14.823 -0.623 7.623 1.00 89.56 112 LYS A CA 1
ATOM 896 C C . LYS A 1 112 ? 15.552 0.522 6.915 1.00 89.56 112 LYS A C 1
ATOM 898 O O . LYS A 1 112 ? 15.986 1.461 7.573 1.00 89.56 112 LYS A O 1
ATOM 903 N N . ASN A 1 113 ? 15.731 0.404 5.601 1.00 87.88 113 ASN A N 1
ATOM 904 C CA . ASN A 1 113 ? 16.627 1.250 4.805 1.00 87.88 113 ASN A CA 1
ATOM 905 C C . ASN A 1 113 ? 15.942 1.867 3.575 1.00 87.88 113 ASN A C 1
ATOM 907 O O . ASN A 1 113 ? 16.619 2.475 2.746 1.00 87.88 113 ASN A O 1
ATOM 911 N N . GLY A 1 114 ? 14.639 1.646 3.401 1.00 82.75 114 GLY A N 1
ATOM 912 C CA . GLY A 1 114 ? 13.907 2.107 2.232 1.00 82.75 114 GLY A CA 1
ATOM 913 C C . GLY A 1 114 ? 13.690 3.613 2.225 1.00 82.75 114 GLY A C 1
ATOM 914 O O . GLY A 1 114 ? 13.766 4.298 3.245 1.00 82.75 114 GLY A O 1
ATOM 915 N N . ASN A 1 115 ? 13.414 4.131 1.036 1.00 86.69 115 ASN A N 1
ATOM 916 C CA . ASN A 1 115 ? 13.063 5.531 0.833 1.00 86.69 115 ASN A CA 1
ATOM 917 C C . ASN A 1 115 ? 11.534 5.745 0.939 1.00 86.69 115 ASN A C 1
ATOM 919 O O . ASN A 1 115 ? 10.762 4.840 1.272 1.00 86.69 115 ASN A O 1
ATOM 923 N N . THR A 1 116 ? 11.070 6.959 0.633 1.00 85.44 116 THR A N 1
ATOM 924 C CA . THR A 1 116 ? 9.635 7.293 0.619 1.00 85.44 116 THR A CA 1
ATOM 925 C C . THR A 1 116 ? 8.834 6.420 -0.350 1.00 85.44 116 THR A C 1
ATOM 927 O O . THR A 1 116 ? 7.700 6.056 -0.048 1.00 85.44 116 THR A O 1
ATOM 930 N N . TYR A 1 117 ? 9.418 6.055 -1.494 1.00 85.69 117 TYR A N 1
ATOM 931 C CA . TYR A 1 117 ? 8.780 5.176 -2.471 1.00 85.69 117 TYR A CA 1
ATOM 932 C C . TYR A 1 117 ? 8.594 3.763 -1.909 1.00 85.69 117 TYR A C 1
ATOM 934 O O . TYR A 1 117 ? 7.492 3.221 -1.963 1.00 85.69 117 TYR A O 1
ATOM 942 N N . ASP A 1 118 ? 9.637 3.202 -1.292 1.00 89.69 118 ASP A N 1
ATOM 943 C CA . ASP A 1 118 ? 9.558 1.899 -0.630 1.00 89.69 118 ASP A CA 1
ATOM 944 C C . ASP A 1 118 ? 8.506 1.915 0.484 1.00 89.69 118 ASP A C 1
ATOM 946 O O . ASP A 1 118 ? 7.702 0.995 0.583 1.00 89.69 118 ASP A O 1
ATOM 950 N N . THR A 1 119 ? 8.456 2.992 1.269 1.00 89.88 119 THR A N 1
ATOM 951 C CA . THR A 1 119 ? 7.458 3.181 2.332 1.00 89.88 119 THR A CA 1
ATOM 952 C C . THR A 1 119 ? 6.031 3.185 1.783 1.00 89.88 119 THR A C 1
ATOM 954 O O . THR A 1 119 ? 5.163 2.483 2.305 1.00 89.88 119 THR A O 1
ATOM 957 N N . GLY A 1 120 ? 5.789 3.950 0.713 1.00 90.31 120 GLY A N 1
ATOM 958 C CA . GLY A 1 120 ? 4.492 4.001 0.040 1.00 90.31 120 GLY A CA 1
ATOM 959 C C . GLY A 1 120 ? 4.080 2.641 -0.519 1.00 90.31 120 GLY A C 1
ATOM 960 O O . GLY A 1 120 ? 2.953 2.203 -0.298 1.00 90.31 120 GLY A O 1
ATOM 961 N N . ARG A 1 121 ? 5.016 1.926 -1.159 1.00 91.75 121 ARG A N 1
ATOM 962 C CA . ARG A 1 121 ? 4.770 0.577 -1.685 1.00 91.75 121 ARG A CA 1
ATOM 963 C C . ARG A 1 121 ? 4.431 -0.414 -0.578 1.00 91.75 121 ARG A C 1
ATOM 965 O O . ARG A 1 121 ? 3.433 -1.112 -0.698 1.00 91.75 121 ARG A O 1
ATOM 972 N N . LEU A 1 122 ? 5.213 -0.458 0.500 1.00 94.44 122 LEU A N 1
ATOM 973 C CA . LEU A 1 122 ? 4.939 -1.337 1.641 1.00 94.44 122 LEU A CA 1
ATOM 974 C C . LEU A 1 122 ? 3.527 -1.086 2.205 1.00 94.44 122 LEU A C 1
ATOM 976 O O . LEU A 1 122 ? 2.790 -2.035 2.454 1.00 94.44 122 LEU A O 1
ATOM 980 N N . GLY A 1 123 ? 3.118 0.182 2.347 1.00 94.81 123 GLY A N 1
ATOM 981 C CA . GLY A 1 123 ? 1.765 0.537 2.792 1.00 94.81 123 GLY A CA 1
ATOM 982 C C . GLY A 1 123 ? 0.664 0.062 1.841 1.00 94.81 123 GLY A C 1
ATOM 983 O O . GLY A 1 123 ? -0.308 -0.547 2.286 1.00 94.81 123 GLY A O 1
ATOM 984 N N . ALA A 1 124 ? 0.825 0.295 0.536 1.00 94.88 124 ALA A N 1
ATOM 985 C CA . ALA A 1 124 ? -0.140 -0.134 -0.476 1.00 94.88 124 ALA A CA 1
ATOM 986 C C . ALA A 1 124 ? -0.244 -1.667 -0.573 1.00 94.88 124 ALA A C 1
ATOM 988 O O . ALA A 1 124 ? -1.341 -2.213 -0.688 1.00 94.88 124 ALA A O 1
ATOM 989 N N . GLU A 1 125 ? 0.879 -2.379 -0.481 1.00 96.00 125 GLU A N 1
ATOM 990 C CA . GLU A 1 125 ? 0.900 -3.841 -0.526 1.00 96.00 125 GLU A CA 1
ATOM 991 C C . GLU A 1 125 ? 0.279 -4.467 0.730 1.00 96.00 125 GLU A C 1
ATOM 993 O O . GLU A 1 125 ? -0.516 -5.396 0.607 1.00 96.00 125 GLU A O 1
ATOM 998 N N . ILE A 1 126 ? 0.559 -3.937 1.928 1.00 97.38 126 ILE A N 1
ATOM 999 C CA . ILE A 1 126 ? -0.121 -4.375 3.158 1.00 97.38 126 ILE A CA 1
ATOM 1000 C C . ILE A 1 126 ? -1.628 -4.130 3.037 1.00 97.38 126 ILE A C 1
ATOM 1002 O O . ILE A 1 126 ? -2.418 -5.033 3.310 1.00 97.38 126 ILE A O 1
ATOM 1006 N N . ALA A 1 127 ? -2.040 -2.948 2.571 1.00 97.44 127 ALA A N 1
ATOM 1007 C CA . ALA A 1 127 ? -3.446 -2.624 2.348 1.00 97.44 127 ALA A CA 1
ATOM 1008 C C . ALA A 1 127 ? -4.116 -3.559 1.324 1.00 97.44 127 ALA A C 1
ATOM 1010 O O . ALA A 1 127 ? -5.274 -3.931 1.514 1.00 97.44 127 ALA A O 1
ATOM 1011 N N . TYR A 1 128 ? -3.393 -4.001 0.288 1.00 97.19 128 TYR A N 1
ATOM 1012 C CA . TYR A 1 128 ? -3.876 -5.014 -0.656 1.00 97.19 128 TYR A CA 1
ATOM 1013 C C . TYR A 1 128 ? -4.159 -6.347 0.043 1.00 97.19 128 TYR A C 1
ATOM 1015 O O . TYR A 1 128 ? -5.233 -6.933 -0.132 1.00 97.19 128 TYR A O 1
ATOM 1023 N N . VAL A 1 129 ? -3.213 -6.829 0.858 1.00 97.56 129 VAL A N 1
ATOM 1024 C CA . VAL A 1 129 ? -3.384 -8.093 1.588 1.00 97.56 129 VAL A CA 1
ATOM 1025 C C . VAL A 1 129 ? -4.529 -7.969 2.593 1.00 97.56 129 VAL A C 1
ATOM 1027 O O . VAL A 1 129 ? -5.389 -8.838 2.621 1.00 97.56 129 VAL A O 1
ATOM 1030 N N . VAL A 1 130 ? -4.627 -6.860 3.336 1.00 97.94 130 VAL A N 1
ATOM 1031 C CA . VAL A 1 130 ? -5.758 -6.585 4.242 1.00 97.94 130 VAL A CA 1
ATOM 1032 C C . VAL A 1 130 ? -7.088 -6.590 3.482 1.00 97.94 130 VAL A C 1
ATOM 1034 O O . VAL A 1 130 ? -8.044 -7.243 3.904 1.00 97.94 130 VAL A O 1
ATOM 1037 N N . GLY A 1 131 ? -7.153 -5.887 2.349 1.00 96.94 131 GLY A N 1
ATOM 1038 C CA . GLY A 1 131 ? -8.353 -5.781 1.526 1.00 96.94 131 GLY A CA 1
ATOM 1039 C C . GLY A 1 131 ? -8.848 -7.139 1.036 1.00 96.94 131 GLY A C 1
ATOM 1040 O O . GLY A 1 131 ? -10.034 -7.444 1.143 1.00 96.94 131 GLY A O 1
ATOM 1041 N N . THR A 1 132 ? -7.937 -7.980 0.554 1.00 96.75 132 THR A N 1
ATOM 1042 C CA . THR A 1 132 ? -8.284 -9.301 0.017 1.00 96.75 132 THR A CA 1
ATOM 1043 C C . THR A 1 132 ? -8.556 -10.342 1.105 1.00 96.75 132 THR A C 1
ATOM 1045 O O . THR A 1 132 ? -9.550 -11.061 1.010 1.00 96.75 132 THR A O 1
ATOM 1048 N N . SER A 1 133 ? -7.726 -10.425 2.152 1.00 96.19 133 SER A N 1
ATOM 1049 C CA . SER A 1 133 ? -7.798 -11.511 3.143 1.00 96.19 133 SER A CA 1
ATOM 1050 C C . SER A 1 133 ? -8.671 -11.206 4.360 1.00 96.19 133 SER A C 1
ATOM 1052 O O . SER A 1 133 ? -9.278 -12.123 4.909 1.00 96.19 133 SER A O 1
ATOM 1054 N N . LYS A 1 134 ? -8.768 -9.939 4.788 1.00 95.88 134 LYS A N 1
ATOM 1055 C CA . LYS A 1 134 ? -9.537 -9.545 5.984 1.00 95.88 134 LYS A CA 1
ATOM 1056 C C . LYS A 1 134 ? -10.851 -8.841 5.645 1.00 95.88 134 LYS A C 1
ATOM 1058 O O . LYS A 1 134 ? -11.828 -9.027 6.363 1.00 95.88 134 LYS A O 1
ATOM 1063 N N . LEU A 1 135 ? -10.902 -8.074 4.552 1.00 95.88 135 LEU A N 1
ATOM 1064 C CA . LEU A 1 135 ? -12.124 -7.380 4.111 1.00 95.88 135 LEU A CA 1
ATOM 1065 C C . LEU A 1 135 ? -12.904 -8.140 3.021 1.00 95.88 135 LEU A C 1
ATOM 1067 O O . LEU A 1 135 ? -14.026 -7.757 2.694 1.00 95.88 135 LEU A O 1
ATOM 1071 N N . GLY A 1 136 ? -12.336 -9.216 2.462 1.00 95.62 136 GLY A N 1
ATOM 1072 C CA . GLY A 1 136 ? -12.990 -10.058 1.453 1.00 95.62 136 GLY A CA 1
ATOM 1073 C C . GLY A 1 136 ? -13.205 -9.375 0.098 1.00 95.62 136 GLY A C 1
ATOM 1074 O O . GLY A 1 136 ? -14.057 -9.808 -0.682 1.00 95.62 136 GLY A O 1
ATOM 1075 N N . LEU A 1 137 ? -12.461 -8.303 -0.185 1.00 95.56 137 LEU A N 1
ATOM 1076 C CA . LEU A 1 137 ? -12.544 -7.567 -1.441 1.00 95.56 137 LEU A CA 1
ATOM 1077 C C . LEU A 1 137 ? -11.922 -8.383 -2.578 1.00 95.56 137 LEU A C 1
ATOM 1079 O O . LEU A 1 137 ? -10.893 -9.041 -2.416 1.00 95.56 137 LEU A O 1
ATOM 1083 N N . LYS A 1 138 ? -12.549 -8.317 -3.752 1.00 93.44 138 LYS A N 1
ATOM 1084 C CA . LYS A 1 138 ? -12.103 -8.990 -4.978 1.00 93.44 138 LYS A CA 1
ATOM 1085 C C . LYS A 1 138 ? -11.780 -7.957 -6.047 1.00 93.44 138 LYS A C 1
ATOM 1087 O O . LYS A 1 138 ? -12.249 -6.825 -5.971 1.00 93.44 138 LYS A O 1
ATOM 1092 N N . ASP A 1 139 ? -10.975 -8.359 -7.028 1.00 92.00 139 ASP A N 1
ATOM 1093 C CA . ASP A 1 139 ? -10.607 -7.524 -8.177 1.00 92.00 139 ASP A CA 1
ATOM 1094 C C . ASP A 1 139 ? -10.029 -6.156 -7.777 1.00 92.00 139 ASP A C 1
ATOM 1096 O O . ASP A 1 139 ? -10.307 -5.136 -8.413 1.00 92.00 139 ASP A O 1
ATOM 1100 N N . LEU A 1 140 ? -9.240 -6.140 -6.697 1.00 93.69 140 LEU A N 1
ATOM 1101 C CA . LEU A 1 140 ? -8.512 -4.958 -6.254 1.00 93.69 140 LEU A CA 1
ATOM 1102 C C . LEU A 1 140 ? -7.389 -4.631 -7.239 1.00 93.69 140 LEU A C 1
ATOM 1104 O O . LEU A 1 140 ? -6.584 -5.483 -7.610 1.00 93.69 140 LEU A O 1
ATOM 1108 N N . ILE A 1 141 ? -7.333 -3.365 -7.625 1.00 92.31 141 ILE A N 1
ATOM 1109 C CA . ILE A 1 141 ? -6.285 -2.760 -8.431 1.00 92.31 141 ILE A CA 1
ATOM 1110 C C . ILE A 1 141 ? -5.431 -1.920 -7.486 1.00 92.31 141 ILE A C 1
ATOM 1112 O O . ILE A 1 141 ? -5.941 -1.021 -6.820 1.00 92.31 141 ILE A O 1
ATOM 1116 N N . LEU A 1 142 ? -4.139 -2.225 -7.434 1.00 91.69 142 LEU A N 1
ATOM 1117 C CA . LEU A 1 142 ? -3.106 -1.469 -6.738 1.00 91.69 142 LEU A CA 1
ATOM 1118 C C . LEU A 1 142 ? -2.512 -0.441 -7.704 1.00 91.69 142 LEU A C 1
ATOM 1120 O O . LEU A 1 142 ? -1.977 -0.785 -8.759 1.00 91.69 142 LEU A O 1
ATOM 1124 N N . VAL A 1 143 ? -2.620 0.833 -7.344 1.00 87.56 143 VAL A N 1
ATOM 1125 C CA . VAL A 1 143 ? -2.057 1.940 -8.115 1.00 87.56 143 VAL A CA 1
ATOM 1126 C C . VAL A 1 143 ? -0.605 2.138 -7.715 1.00 87.56 143 VAL A C 1
ATOM 1128 O O . VAL A 1 143 ? -0.254 2.121 -6.539 1.00 87.56 143 VAL A O 1
ATOM 1131 N N . GLU A 1 144 ? 0.250 2.340 -8.712 1.00 79.31 144 GLU A N 1
ATOM 1132 C CA . GLU A 1 144 ? 1.652 2.685 -8.503 1.00 79.31 144 GLU A CA 1
ATOM 1133 C C . GLU A 1 144 ? 1.776 3.914 -7.572 1.00 79.31 144 GLU A C 1
ATOM 1135 O O . GLU A 1 144 ? 1.299 4.992 -7.949 1.00 79.31 144 GLU A O 1
ATOM 1140 N N . PRO A 1 145 ? 2.444 3.804 -6.403 1.00 71.94 145 PRO A N 1
ATOM 1141 C CA . PRO A 1 145 ? 2.539 4.895 -5.428 1.00 71.94 145 PRO A CA 1
ATOM 1142 C C . PRO A 1 145 ? 3.069 6.222 -5.989 1.00 71.94 145 PRO A C 1
ATOM 1144 O O . PRO A 1 145 ? 2.746 7.291 -5.474 1.00 71.94 145 PRO A O 1
ATOM 1147 N N . SER A 1 146 ? 3.874 6.183 -7.057 1.00 63.44 146 SER A N 1
ATOM 1148 C CA . SER A 1 146 ? 4.407 7.387 -7.706 1.00 63.44 146 SER A CA 1
ATOM 1149 C C . SER A 1 146 ? 3.374 8.177 -8.523 1.00 63.44 146 SER A C 1
ATOM 1151 O O . SER A 1 146 ? 3.620 9.344 -8.823 1.00 63.44 146 SER A O 1
ATOM 1153 N N . LYS A 1 147 ? 2.217 7.588 -8.868 1.00 65.25 147 LYS A N 1
ATOM 1154 C CA . LYS A 1 147 ? 1.177 8.233 -9.695 1.00 65.25 147 LYS A CA 1
ATOM 1155 C C . LYS A 1 147 ? 0.243 9.160 -8.902 1.00 65.25 147 LYS A C 1
ATOM 1157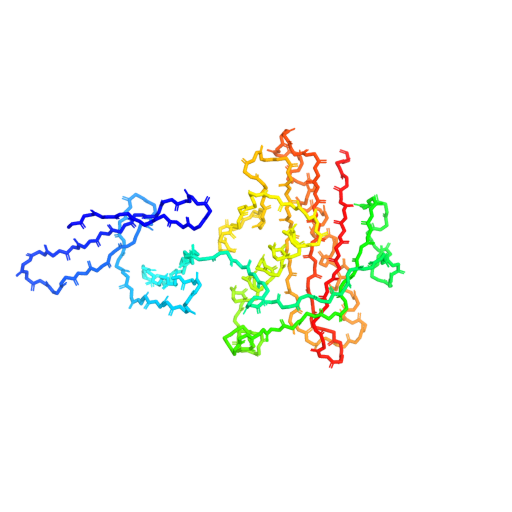 O O . LYS A 1 147 ? -0.431 9.987 -9.512 1.00 65.25 147 LYS A O 1
ATOM 1162 N N . GLY A 1 148 ? 0.232 9.069 -7.569 1.00 64.62 148 GLY A N 1
ATOM 1163 C CA . GLY A 1 148 ? -0.688 9.826 -6.713 1.00 64.62 148 GLY A CA 1
ATOM 1164 C C . GLY A 1 148 ? -2.160 9.407 -6.869 1.00 64.62 148 GLY A C 1
ATOM 1165 O O . GLY A 1 148 ? -2.497 8.530 -7.661 1.00 64.62 148 GLY A O 1
ATOM 1166 N N . GLY A 1 149 ? -3.050 10.039 -6.097 1.00 78.06 149 GLY A N 1
ATOM 1167 C CA . GLY A 1 149 ? -4.476 9.688 -6.044 1.00 78.06 149 GLY A CA 1
ATOM 1168 C C . GLY A 1 149 ? -4.786 8.618 -4.993 1.00 78.06 149 GLY A C 1
ATOM 1169 O O . GLY A 1 149 ? -4.193 8.634 -3.914 1.00 78.06 149 GLY A O 1
ATOM 1170 N N . ARG A 1 150 ? -5.749 7.739 -5.297 1.00 81.50 150 ARG A N 1
ATOM 1171 C CA . ARG A 1 150 ? -6.095 6.570 -4.473 1.00 81.50 150 ARG A CA 1
ATOM 1172 C C . ARG A 1 150 ? -5.098 5.440 -4.656 1.00 81.50 150 ARG A C 1
ATOM 1174 O O . ARG A 1 150 ? -4.691 5.158 -5.781 1.00 81.50 150 ARG A O 1
ATOM 1181 N N . ASP A 1 151 ? -4.767 4.776 -3.559 1.00 88.19 151 ASP A N 1
ATOM 1182 C CA . ASP A 1 151 ? -3.764 3.716 -3.561 1.00 88.19 151 ASP A CA 1
ATOM 1183 C C . ASP A 1 151 ? -4.339 2.400 -4.094 1.00 88.19 151 ASP A C 1
ATOM 1185 O O . ASP A 1 151 ? -3.670 1.693 -4.848 1.00 88.19 151 ASP A O 1
ATOM 1189 N N . LEU A 1 152 ? -5.587 2.065 -3.741 1.00 94.38 152 LEU A N 1
ATOM 1190 C CA . LEU A 1 152 ? -6.272 0.898 -4.291 1.00 94.38 152 LEU A CA 1
ATOM 1191 C C . LEU A 1 152 ? -7.743 1.166 -4.599 1.00 94.38 152 LEU A C 1
ATOM 1193 O O . LEU A 1 152 ? -8.381 2.035 -4.005 1.00 94.38 152 LEU A O 1
ATOM 1197 N N . TYR A 1 153 ? -8.298 0.379 -5.516 1.00 94.81 153 TYR A N 1
ATOM 1198 C CA . TYR A 1 153 ? -9.729 0.375 -5.807 1.00 94.81 153 TYR A CA 1
ATOM 1199 C C . TYR A 1 153 ? -10.191 -0.931 -6.441 1.00 94.81 153 TYR A C 1
ATOM 1201 O O . TYR A 1 153 ? -9.406 -1.631 -7.072 1.00 94.81 153 TYR A O 1
ATOM 1209 N N . THR A 1 154 ? -11.468 -1.269 -6.297 1.00 94.69 154 THR A N 1
ATOM 1210 C CA . THR A 1 154 ? -12.057 -2.414 -7.005 1.00 94.69 154 THR A CA 1
ATOM 1211 C C . THR A 1 154 ? -12.285 -2.073 -8.475 1.00 94.69 154 THR A C 1
ATOM 1213 O O . THR A 1 154 ? -12.610 -0.936 -8.809 1.00 94.69 154 THR A O 1
ATOM 1216 N N . ARG A 1 155 ? -12.140 -3.047 -9.382 1.00 92.50 155 ARG A N 1
ATOM 1217 C CA . ARG A 1 155 ? -12.287 -2.841 -10.840 1.00 92.50 155 ARG A CA 1
ATOM 1218 C C . ARG A 1 155 ? -13.614 -2.189 -11.255 1.00 92.50 155 ARG A C 1
ATOM 1220 O O . ARG A 1 155 ? -13.656 -1.457 -12.239 1.00 92.50 155 ARG A O 1
ATOM 1227 N N . ASP A 1 156 ? -14.689 -2.444 -10.517 1.00 93.38 156 ASP A N 1
ATOM 1228 C CA . ASP A 1 156 ? -16.011 -1.839 -10.732 1.00 93.38 156 ASP A CA 1
ATOM 1229 C C . ASP A 1 156 ? -16.113 -0.373 -10.252 1.00 93.38 156 ASP A C 1
ATOM 1231 O O . ASP A 1 156 ? -17.083 0.319 -10.569 1.00 93.38 156 ASP A O 1
ATOM 1235 N N . GLY A 1 157 ? -15.100 0.113 -9.529 1.00 92.44 157 GLY A N 1
ATOM 1236 C CA . GLY A 1 157 ? -15.006 1.459 -8.974 1.00 92.44 157 GLY A CA 1
ATOM 1237 C C . GLY A 1 157 ? -15.860 1.689 -7.728 1.00 92.44 157 GLY A C 1
ATOM 1238 O O . GLY A 1 157 ? -16.045 2.841 -7.345 1.00 92.44 157 GLY A O 1
ATOM 1239 N N . THR A 1 158 ? -16.404 0.636 -7.110 1.00 95.31 158 THR A N 1
ATOM 1240 C CA . THR A 1 158 ? -17.340 0.776 -5.983 1.00 95.31 158 THR A CA 1
ATOM 1241 C C . THR A 1 158 ? -16.645 0.936 -4.635 1.00 95.31 158 THR A C 1
ATOM 1243 O O . THR A 1 158 ? -17.201 1.562 -3.729 1.00 95.31 158 THR A O 1
ATOM 1246 N N . VAL A 1 159 ? -15.418 0.431 -4.496 1.00 96.19 159 VAL A N 1
ATOM 1247 C CA . VAL A 1 159 ? -14.609 0.566 -3.282 1.00 96.19 159 VAL A CA 1
ATOM 1248 C C . VAL A 1 159 ? -13.290 1.258 -3.607 1.00 96.19 159 VAL A C 1
ATOM 1250 O O . VAL A 1 159 ? -12.627 0.906 -4.584 1.00 96.19 159 VAL A O 1
ATOM 1253 N N . ALA A 1 160 ? -12.878 2.202 -2.759 1.00 96.38 160 ALA A N 1
ATOM 1254 C CA . ALA A 1 160 ? -11.532 2.772 -2.778 1.00 96.38 160 ALA A CA 1
ATOM 1255 C C . ALA A 1 160 ? -10.833 2.596 -1.425 1.00 96.38 160 ALA A C 1
ATOM 1257 O O . ALA A 1 160 ? -11.470 2.561 -0.369 1.00 96.38 160 ALA A O 1
ATOM 1258 N N . ILE A 1 161 ? -9.509 2.490 -1.468 1.00 97.38 161 ILE A N 1
ATOM 1259 C CA . ILE A 1 161 ? -8.651 2.385 -0.295 1.00 97.38 161 ILE A CA 1
ATOM 1260 C C . ILE A 1 161 ? -7.566 3.451 -0.396 1.00 97.38 161 ILE A C 1
ATOM 1262 O O . ILE A 1 161 ? -6.852 3.536 -1.398 1.00 97.38 161 ILE A O 1
ATOM 1266 N N . GLN A 1 162 ? -7.438 4.237 0.667 1.00 96.44 162 GLN A N 1
ATOM 1267 C CA . GLN A 1 162 ? -6.306 5.127 0.894 1.00 96.44 162 GLN A CA 1
ATOM 1268 C C . GLN A 1 162 ? -5.393 4.452 1.917 1.00 96.44 162 GLN A C 1
ATOM 1270 O O . GLN A 1 162 ? -5.837 4.093 3.013 1.00 96.44 162 GLN A O 1
ATOM 1275 N N . ALA A 1 163 ? -4.130 4.266 1.557 1.00 96.12 163 ALA A N 1
ATOM 1276 C CA . ALA A 1 163 ? -3.142 3.534 2.325 1.00 96.12 163 ALA A CA 1
ATOM 1277 C C . ALA A 1 163 ? -1.954 4.431 2.688 1.00 96.12 163 ALA A C 1
ATOM 1279 O O . ALA A 1 163 ? -1.482 5.256 1.908 1.00 96.12 163 ALA A O 1
ATOM 1280 N N . ARG A 1 164 ? -1.425 4.269 3.899 1.00 94.62 164 ARG A N 1
ATOM 1281 C CA . ARG A 1 164 ? -0.179 4.930 4.306 1.00 94.62 164 ARG A CA 1
ATOM 1282 C C . ARG A 1 164 ? 0.595 4.042 5.258 1.00 94.62 164 ARG A C 1
ATOM 1284 O O . ARG A 1 164 ? 0.001 3.322 6.053 1.00 94.62 164 ARG A O 1
ATOM 1291 N N . PHE A 1 165 ? 1.920 4.145 5.206 1.00 94.69 165 PHE A N 1
ATOM 1292 C CA . PHE A 1 165 ? 2.803 3.501 6.167 1.00 94.69 165 PHE A CA 1
ATOM 1293 C C . PHE A 1 165 ? 3.703 4.527 6.859 1.00 94.69 165 PHE A C 1
ATOM 1295 O O . PHE A 1 165 ? 4.395 5.300 6.201 1.00 94.69 165 PHE A O 1
ATOM 1302 N N . LEU A 1 166 ? 3.690 4.545 8.192 1.00 92.88 166 LEU A N 1
ATOM 1303 C CA . LEU A 1 166 ? 4.599 5.339 9.017 1.00 92.88 166 LEU A CA 1
ATOM 1304 C C . LEU A 1 166 ? 5.740 4.464 9.559 1.00 92.88 166 LEU A C 1
ATOM 1306 O O . LEU A 1 166 ? 5.530 3.622 10.430 1.00 92.88 166 LEU A O 1
ATOM 1310 N N . ILE A 1 167 ? 6.958 4.683 9.057 1.00 84.25 167 ILE A N 1
ATOM 1311 C CA . ILE A 1 167 ? 8.166 3.940 9.475 1.00 84.25 167 ILE A CA 1
ATOM 1312 C C . ILE A 1 167 ? 8.937 4.671 10.592 1.00 84.25 167 ILE A C 1
ATOM 1314 O O . ILE A 1 167 ? 9.748 4.070 11.298 1.00 84.25 167 ILE A O 1
ATOM 1318 N N . GLN A 1 168 ? 8.697 5.973 10.790 1.00 74.06 168 GLN A N 1
ATOM 1319 C CA . GLN A 1 168 ? 9.440 6.760 11.775 1.00 74.06 168 GLN A CA 1
ATOM 1320 C C . GLN A 1 168 ? 9.090 6.372 13.214 1.00 74.06 168 GLN A C 1
ATOM 1322 O O . GLN A 1 168 ? 7.948 6.502 13.654 1.00 74.06 168 GLN A O 1
ATOM 1327 N N . ARG A 1 169 ? 10.126 5.994 13.971 1.00 71.88 169 ARG A N 1
ATOM 1328 C CA . ARG A 1 169 ? 10.068 5.857 15.428 1.00 71.88 169 ARG A CA 1
ATOM 1329 C C . ARG A 1 169 ? 10.134 7.245 16.051 1.00 71.88 169 ARG A C 1
ATOM 1331 O O . ARG A 1 169 ? 11.215 7.802 16.233 1.00 71.88 169 ARG A O 1
ATOM 1338 N N . LEU A 1 170 ? 8.967 7.814 16.312 1.00 76.25 170 LEU A N 1
ATOM 1339 C CA . LEU A 1 170 ? 8.828 9.101 16.981 1.00 76.25 170 LEU A CA 1
ATOM 1340 C C . LEU A 1 170 ? 8.699 8.901 18.502 1.00 76.25 170 LEU A C 1
ATOM 1342 O O . LEU A 1 170 ? 8.235 7.845 18.939 1.00 76.25 170 LEU A O 1
ATOM 1346 N N . PRO A 1 171 ? 9.060 9.907 19.322 1.00 79.44 171 PRO A N 1
ATOM 1347 C CA . PRO A 1 171 ? 8.647 9.963 20.725 1.00 79.44 171 PRO A CA 1
ATOM 1348 C C . PRO A 1 171 ? 7.128 9.770 20.860 1.00 79.44 171 PRO A C 1
ATOM 1350 O O . PRO A 1 171 ? 6.384 10.177 1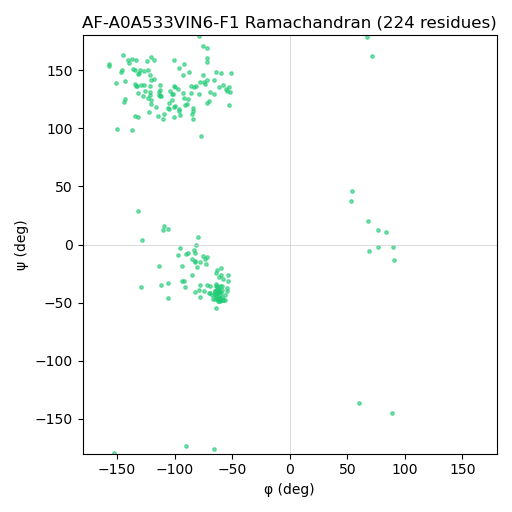9.971 1.00 79.44 171 PRO A O 1
ATOM 1353 N N . ALA A 1 172 ? 6.652 9.155 21.947 1.00 78.62 172 ALA A N 1
ATOM 1354 C CA . ALA A 1 172 ? 5.260 8.693 22.069 1.00 78.62 172 ALA A CA 1
ATOM 1355 C C . ALA A 1 172 ? 4.195 9.787 21.820 1.00 78.62 172 ALA A C 1
ATOM 1357 O O . ALA A 1 172 ? 3.159 9.537 21.201 1.00 78.62 172 ALA A O 1
ATOM 1358 N N . ASP A 1 173 ? 4.461 11.009 22.270 1.00 77.75 173 ASP A N 1
ATOM 1359 C CA . ASP A 1 173 ? 3.643 12.210 22.089 1.00 77.75 173 ASP A CA 1
ATOM 1360 C C . ASP A 1 173 ? 3.583 12.674 20.621 1.00 77.75 173 ASP A C 1
ATOM 1362 O O . ASP A 1 173 ? 2.502 12.955 20.086 1.00 77.75 173 ASP A O 1
ATOM 1366 N N . GLN A 1 174 ? 4.722 12.672 19.930 1.00 86.25 174 GLN A N 1
ATOM 1367 C CA . GLN A 1 174 ? 4.789 12.971 18.496 1.00 86.25 174 GLN A CA 1
ATOM 1368 C C . GLN A 1 174 ? 4.208 11.832 17.652 1.00 86.25 174 GLN A C 1
ATOM 1370 O O . GLN A 1 174 ? 3.549 12.083 16.646 1.00 86.25 174 GLN A O 1
ATOM 1375 N N . PHE A 1 175 ? 4.393 10.587 18.088 1.00 88.88 175 PHE A N 1
ATOM 1376 C CA . PHE A 1 175 ? 3.898 9.389 17.424 1.00 88.88 175 PHE A CA 1
ATOM 1377 C C . PHE A 1 175 ? 2.371 9.344 17.403 1.00 88.88 175 PHE A C 1
ATOM 1379 O O . PHE A 1 175 ? 1.768 9.166 16.345 1.00 88.88 175 PHE A O 1
ATOM 1386 N N . LYS A 1 176 ? 1.734 9.607 18.553 1.00 90.00 176 LYS A N 1
ATOM 1387 C CA . LYS A 1 176 ? 0.274 9.727 18.640 1.00 90.00 176 LYS A CA 1
ATOM 1388 C C . LYS A 1 176 ? -0.251 10.786 17.674 1.00 90.00 176 LYS A C 1
ATOM 1390 O O . LYS A 1 176 ? -1.191 10.515 16.931 1.00 90.00 176 LYS A O 1
ATOM 1395 N N . THR A 1 177 ? 0.374 11.962 17.668 1.00 91.19 177 THR A N 1
ATOM 1396 C CA . THR A 1 177 ? -0.010 13.076 16.791 1.00 91.19 177 THR A CA 1
ATOM 1397 C C . THR A 1 177 ? 0.170 12.715 15.313 1.00 91.19 177 THR A C 1
ATOM 1399 O O . THR A 1 177 ? -0.706 12.993 14.500 1.00 91.19 177 THR A O 1
ATOM 1402 N N . ALA A 1 178 ? 1.262 12.034 14.956 1.00 92.12 178 ALA A N 1
ATOM 1403 C CA . ALA A 1 178 ? 1.530 11.595 13.589 1.00 92.12 178 ALA A CA 1
ATOM 1404 C C . ALA A 1 178 ? 0.495 10.578 13.086 1.00 92.12 178 ALA A C 1
ATOM 1406 O O . ALA A 1 178 ? -0.014 10.731 11.976 1.00 92.12 178 ALA A O 1
ATOM 1407 N N . ILE A 1 179 ? 0.135 9.584 13.907 1.00 94.12 179 ILE A N 1
ATOM 1408 C CA . ILE A 1 179 ? -0.926 8.620 13.574 1.00 94.12 179 ILE A CA 1
ATOM 1409 C C . ILE A 1 179 ? -2.260 9.348 13.397 1.00 94.12 179 ILE A C 1
ATOM 1411 O O . ILE A 1 179 ? -2.945 9.151 12.397 1.00 94.12 179 ILE A O 1
ATOM 1415 N N . GLN A 1 180 ? -2.617 10.223 14.336 1.00 94.50 180 GLN A N 1
ATOM 1416 C CA . GLN A 1 180 ? -3.855 11.000 14.289 1.00 94.50 180 GLN A CA 1
ATOM 1417 C C . GLN A 1 180 ? -3.960 11.853 13.018 1.00 94.50 180 GLN A C 1
ATOM 1419 O O . GLN A 1 180 ? -4.969 11.782 12.317 1.00 94.50 180 GLN A O 1
ATOM 1424 N N . ASN A 1 181 ? -2.903 12.589 12.675 1.00 94.38 181 ASN A N 1
ATOM 1425 C CA . ASN A 1 181 ? -2.848 13.389 11.453 1.00 94.38 181 ASN A CA 1
ATOM 1426 C C . ASN A 1 181 ? -2.935 12.511 10.199 1.00 94.38 181 ASN A C 1
ATOM 1428 O O . ASN A 1 181 ? -3.672 12.834 9.275 1.00 94.38 181 ASN A O 1
ATOM 1432 N N . ALA A 1 182 ? -2.249 11.365 10.179 1.00 95.00 182 ALA A N 1
ATOM 1433 C CA . ALA A 1 182 ? -2.327 10.439 9.056 1.00 95.00 182 ALA A CA 1
ATOM 1434 C C . ALA A 1 182 ? -3.746 9.879 8.859 1.00 95.00 182 ALA A C 1
ATOM 1436 O O . ALA A 1 182 ? -4.211 9.805 7.725 1.00 95.00 182 ALA A O 1
ATOM 1437 N N . LEU A 1 183 ? -4.465 9.536 9.932 1.00 96.12 183 LEU A N 1
ATOM 1438 C CA . LEU A 1 183 ? -5.865 9.104 9.837 1.00 96.12 183 LEU A CA 1
ATOM 1439 C C . LEU A 1 183 ? -6.778 10.234 9.332 1.00 96.12 183 LEU A C 1
ATOM 1441 O O . LEU A 1 183 ? -7.662 9.994 8.508 1.00 96.12 183 LEU A O 1
ATOM 1445 N N . VAL A 1 184 ? -6.560 11.473 9.783 1.00 96.12 184 VAL A N 1
ATOM 1446 C CA . VAL A 1 184 ? -7.294 12.653 9.290 1.00 96.12 184 VAL A CA 1
ATOM 1447 C C . VAL A 1 184 ? -7.059 12.859 7.793 1.00 96.12 184 VAL A C 1
ATOM 1449 O O . VAL A 1 184 ? -8.029 13.028 7.054 1.00 96.12 184 VAL A O 1
ATOM 1452 N N . ASP A 1 185 ? -5.809 12.781 7.336 1.00 95.12 185 ASP A N 1
ATOM 1453 C CA . ASP A 1 185 ? -5.454 12.908 5.920 1.00 95.12 185 ASP A CA 1
ATOM 1454 C C . ASP A 1 185 ? -6.121 11.823 5.068 1.00 95.12 185 ASP A C 1
ATOM 1456 O O . ASP A 1 185 ? -6.721 12.123 4.038 1.00 95.12 185 ASP A O 1
ATOM 1460 N N . LEU A 1 186 ? -6.024 10.557 5.491 1.00 95.75 186 LEU A N 1
ATOM 1461 C CA . LEU A 1 186 ? -6.579 9.421 4.750 1.00 95.75 186 LEU A CA 1
ATOM 1462 C C . LEU A 1 186 ? -8.104 9.515 4.639 1.00 95.75 186 LEU A C 1
ATOM 1464 O O . LEU A 1 186 ? -8.656 9.365 3.550 1.00 95.75 186 LEU A O 1
ATOM 1468 N N . THR A 1 187 ? -8.786 9.806 5.751 1.00 95.62 187 THR A N 1
ATOM 1469 C CA . THR A 1 187 ? -10.247 9.989 5.753 1.00 95.62 187 THR A CA 1
ATOM 1470 C C . THR A 1 187 ? -10.666 11.185 4.896 1.00 95.62 187 THR A C 1
ATOM 1472 O O . THR A 1 187 ? -11.649 11.086 4.169 1.00 95.62 187 THR A O 1
ATOM 1475 N N . GLY A 1 188 ? -9.905 12.285 4.918 1.00 94.69 188 GLY A N 1
ATOM 1476 C CA . GLY A 1 188 ? -10.149 13.455 4.072 1.00 94.69 188 GLY A CA 1
ATOM 1477 C C . GLY A 1 188 ? -9.985 13.164 2.578 1.00 94.69 188 GLY A C 1
ATOM 1478 O O . GLY A 1 188 ? -10.831 13.563 1.782 1.00 94.69 188 GLY A O 1
ATOM 1479 N N . LYS A 1 189 ? -8.948 12.412 2.191 1.00 93.94 189 LYS A N 1
ATOM 1480 C CA . LYS A 1 189 ? -8.760 11.970 0.801 1.00 93.94 189 LYS A CA 1
ATOM 1481 C C . LYS A 1 189 ? -9.891 11.068 0.312 1.00 93.94 189 LYS A C 1
ATOM 1483 O O . LYS A 1 189 ? -10.316 11.213 -0.824 1.00 93.94 189 LYS A O 1
ATOM 1488 N N . LEU A 1 190 ? -10.419 10.185 1.161 1.00 94.94 190 LEU A N 1
ATOM 1489 C CA . LEU A 1 190 ? -11.571 9.358 0.787 1.00 94.94 190 LEU A CA 1
ATOM 1490 C C . LEU A 1 190 ? -12.826 10.193 0.520 1.00 94.94 190 LEU A C 1
ATOM 1492 O O . LEU A 1 190 ? -13.592 9.845 -0.371 1.00 94.94 190 LEU A O 1
ATOM 1496 N N . GLN A 1 191 ? -13.030 11.303 1.238 1.00 94.25 191 GLN A N 1
ATOM 1497 C CA . GLN A 1 191 ? -14.128 12.223 0.915 1.00 94.25 191 GLN A CA 1
ATOM 1498 C C . GLN A 1 191 ? -13.925 12.872 -0.460 1.00 94.25 191 GLN A C 1
ATOM 1500 O O . GLN A 1 191 ? -14.856 12.907 -1.258 1.00 94.25 191 GLN A O 1
ATOM 1505 N N . GLN A 1 192 ? -12.693 13.267 -0.794 1.00 93.19 192 GLN A N 1
ATOM 1506 C CA . GLN A 1 192 ? -12.369 13.740 -2.146 1.00 93.19 192 GLN A CA 1
ATOM 1507 C C . GLN A 1 192 ? -12.601 12.647 -3.203 1.00 93.19 192 GLN A C 1
ATOM 1509 O O . GLN A 1 192 ? -13.094 12.938 -4.290 1.00 93.19 192 GLN A O 1
ATOM 1514 N N . ASP A 1 193 ? -12.282 11.384 -2.910 1.00 92.31 193 ASP A N 1
ATOM 1515 C CA . ASP A 1 193 ? -12.561 10.274 -3.827 1.00 92.31 193 ASP A CA 1
ATOM 1516 C C . ASP A 1 193 ? -14.072 10.092 -4.051 1.00 92.31 193 ASP A C 1
ATOM 1518 O O . ASP A 1 193 ? -14.494 9.923 -5.195 1.00 92.31 193 ASP A O 1
ATOM 1522 N N . TYR A 1 194 ? -14.894 10.192 -2.999 1.00 94.56 194 TYR A N 1
ATOM 1523 C CA . TYR A 1 194 ? -16.358 10.123 -3.105 1.00 94.56 194 TYR A CA 1
ATOM 1524 C C . TYR A 1 194 ? -16.968 11.257 -3.937 1.00 94.56 194 TYR A C 1
ATOM 1526 O O . TYR A 1 194 ? -17.965 11.027 -4.626 1.00 94.56 194 TYR A O 1
ATOM 1534 N N . GLU A 1 195 ? -16.405 12.465 -3.860 1.00 91.94 195 GLU A N 1
ATOM 1535 C CA . GLU A 1 195 ? -16.825 13.620 -4.666 1.00 91.94 195 GLU A CA 1
ATOM 1536 C C . GLU A 1 195 ? -16.472 13.439 -6.146 1.00 91.94 195 GLU A C 1
ATOM 1538 O O . GLU A 1 195 ? -17.231 13.840 -7.024 1.00 91.94 195 GLU A O 1
ATOM 1543 N N . ASN A 1 196 ? -15.328 12.812 -6.428 1.00 89.06 196 ASN A N 1
ATOM 1544 C CA . ASN A 1 196 ? -14.826 12.630 -7.787 1.00 89.06 196 ASN A CA 1
ATOM 1545 C C . ASN A 1 196 ? -15.307 11.328 -8.453 1.00 89.06 196 ASN A C 1
ATOM 1547 O O . ASN A 1 196 ? -15.036 11.114 -9.637 1.00 89.06 196 ASN A O 1
ATOM 1551 N N . GLN A 1 197 ? -15.973 10.430 -7.716 1.00 86.62 197 GLN A N 1
ATOM 1552 C CA . GLN A 1 197 ? -16.373 9.110 -8.208 1.00 86.62 197 GLN A CA 1
ATOM 1553 C C . GLN A 1 197 ? -17.791 8.718 -7.798 1.00 86.62 197 GLN A C 1
ATOM 1555 O O . GLN A 1 197 ? -18.028 8.128 -6.744 1.00 86.62 197 GLN A O 1
ATOM 1560 N N . ASP A 1 198 ? -18.730 8.918 -8.719 1.00 85.50 198 ASP A N 1
ATOM 1561 C CA . ASP A 1 198 ? -20.156 8.645 -8.498 1.00 85.50 198 ASP A CA 1
ATOM 1562 C C . ASP A 1 198 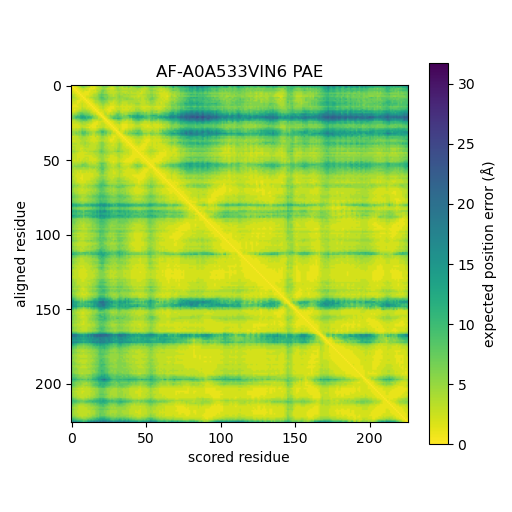? -20.473 7.197 -8.101 1.00 85.50 198 ASP A C 1
ATOM 1564 O O . ASP A 1 198 ? -21.449 6.939 -7.399 1.00 85.50 198 ASP A O 1
ATOM 1568 N N . LYS A 1 199 ? -19.656 6.237 -8.553 1.00 92.25 199 LYS A N 1
ATOM 1569 C CA . LYS A 1 199 ? -19.867 4.802 -8.305 1.00 92.25 199 LYS A CA 1
ATOM 1570 C C . LYS A 1 199 ? -19.359 4.331 -6.945 1.00 92.25 199 LYS A C 1
ATOM 1572 O O . LYS A 1 199 ? -19.697 3.220 -6.545 1.00 92.25 199 LYS A O 1
ATOM 1577 N N . MET A 1 200 ? -18.545 5.131 -6.259 1.00 93.88 200 MET A N 1
ATOM 1578 C CA . MET A 1 200 ? -17.931 4.732 -5.000 1.00 93.88 200 MET A CA 1
ATOM 1579 C C . MET A 1 200 ? -18.987 4.695 -3.888 1.00 93.88 200 MET A C 1
ATOM 1581 O O . MET A 1 200 ? -19.635 5.697 -3.588 1.00 93.88 200 MET A O 1
ATOM 1585 N N . VAL A 1 201 ? -19.147 3.528 -3.262 1.00 93.50 201 VAL A N 1
ATOM 1586 C CA . VAL A 1 201 ? -20.098 3.284 -2.164 1.00 93.50 201 VAL A CA 1
ATOM 1587 C C . VAL A 1 201 ? -19.406 2.996 -0.837 1.00 93.50 201 VAL A C 1
ATOM 1589 O O . VAL A 1 201 ? -20.044 3.091 0.210 1.00 93.50 201 VAL A O 1
ATOM 1592 N N . ARG A 1 202 ? -18.119 2.623 -0.863 1.00 94.56 202 ARG A N 1
ATOM 1593 C CA . ARG A 1 202 ? -17.350 2.319 0.345 1.00 94.56 202 ARG A CA 1
ATOM 1594 C C . ARG A 1 202 ? -15.901 2.791 0.245 1.00 94.56 202 ARG A C 1
ATOM 1596 O O . ARG A 1 202 ? -15.257 2.631 -0.788 1.00 94.56 202 ARG A O 1
ATOM 1603 N N . GLY A 1 203 ? -15.379 3.320 1.347 1.00 96.69 203 GLY A N 1
ATOM 1604 C CA . GLY A 1 203 ? -14.009 3.794 1.477 1.00 96.69 203 GLY A CA 1
ATOM 1605 C C . GLY A 1 203 ? -13.323 3.151 2.672 1.00 96.69 203 GLY A C 1
ATOM 1606 O O . GLY A 1 203 ? -13.921 3.055 3.742 1.00 96.69 203 GLY A O 1
ATOM 1607 N N . TYR A 1 204 ? -12.068 2.740 2.504 1.00 98.12 204 TYR A N 1
ATOM 1608 C CA . TYR A 1 204 ? -11.240 2.246 3.602 1.00 98.12 204 TYR A CA 1
ATOM 1609 C C . TYR A 1 204 ? -9.981 3.094 3.759 1.00 98.12 204 TYR A C 1
ATOM 1611 O O . TYR A 1 204 ? -9.204 3.249 2.819 1.00 98.12 204 TYR A O 1
ATOM 1619 N N . ALA A 1 205 ? -9.762 3.633 4.957 1.00 97.50 205 ALA A N 1
ATOM 1620 C CA . ALA A 1 205 ? -8.489 4.243 5.324 1.00 97.50 205 ALA A CA 1
ATOM 1621 C C . ALA A 1 205 ? -7.659 3.198 6.070 1.00 97.50 205 ALA A C 1
ATOM 1623 O O . ALA A 1 205 ? -8.052 2.764 7.154 1.00 97.50 205 ALA A O 1
ATOM 1624 N N . ILE A 1 206 ? -6.532 2.788 5.490 1.00 98.06 206 ILE A N 1
ATOM 1625 C CA . ILE A 1 206 ? -5.632 1.790 6.074 1.00 98.06 206 ILE A CA 1
ATOM 1626 C C . ILE A 1 206 ? -4.304 2.463 6.404 1.00 98.06 206 ILE A C 1
ATOM 1628 O O . ILE A 1 206 ? -3.541 2.856 5.523 1.00 98.06 206 ILE A O 1
ATOM 1632 N N . LEU A 1 207 ? -4.027 2.600 7.696 1.00 97.44 207 LEU A N 1
ATOM 1633 C CA . LEU A 1 207 ? -2.781 3.159 8.196 1.00 97.44 207 LEU A CA 1
ATOM 1634 C C . LEU A 1 207 ? -1.955 2.060 8.847 1.00 97.44 207 LEU A C 1
ATOM 1636 O O . LEU A 1 207 ? -2.266 1.635 9.958 1.00 97.44 207 LEU A O 1
ATOM 1640 N N . SER A 1 208 ? -0.878 1.657 8.185 1.00 97.31 208 SER A N 1
ATOM 1641 C CA . SER A 1 208 ? 0.154 0.814 8.779 1.00 97.31 208 SER A CA 1
ATOM 1642 C C . SER A 1 208 ? 1.197 1.674 9.491 1.00 97.31 208 SER A C 1
ATOM 1644 O O . SER A 1 208 ? 1.474 2.806 9.083 1.00 97.31 208 SER A O 1
ATOM 1646 N N . TYR A 1 209 ? 1.803 1.164 10.556 1.00 95.38 209 TYR A N 1
ATOM 1647 C CA . TYR A 1 209 ? 2.866 1.867 11.272 1.00 95.38 209 TYR A CA 1
ATOM 1648 C C . TYR A 1 209 ? 3.760 0.915 12.064 1.00 95.38 209 TYR A C 1
ATOM 1650 O O . TYR A 1 209 ? 3.329 -0.161 12.469 1.00 95.38 209 TYR A O 1
ATOM 1658 N N . VAL A 1 210 ? 5.009 1.325 12.289 1.00 94.25 210 VAL A N 1
ATOM 1659 C CA . VAL A 1 210 ? 5.920 0.662 13.232 1.00 94.25 210 VAL A CA 1
ATOM 1660 C C . VAL A 1 210 ? 5.645 1.224 14.622 1.00 94.25 210 VAL A C 1
ATOM 1662 O O . VAL A 1 210 ? 5.894 2.404 14.862 1.00 94.25 210 VAL A O 1
ATOM 1665 N N . ASP A 1 211 ? 5.107 0.406 15.521 1.00 90.81 211 ASP A N 1
ATOM 1666 C CA . ASP A 1 211 ? 4.843 0.800 16.904 1.00 90.81 211 ASP A CA 1
ATOM 1667 C C . ASP A 1 211 ? 6.156 0.942 17.702 1.00 90.81 211 ASP A C 1
ATOM 1669 O O . ASP A 1 211 ? 7.253 0.597 17.250 1.00 90.81 211 ASP A O 1
ATOM 1673 N N . THR A 1 212 ? 6.056 1.506 18.900 1.00 86.69 212 THR A N 1
ATOM 1674 C CA . THR A 1 212 ? 7.174 1.809 19.802 1.00 86.69 212 THR A CA 1
ATOM 1675 C C . THR A 1 212 ? 7.985 0.576 20.218 1.00 86.69 212 THR A C 1
ATOM 1677 O O . THR A 1 212 ? 9.180 0.697 20.488 1.00 86.69 212 THR A O 1
ATOM 1680 N N . ASP A 1 213 ? 7.370 -0.607 20.210 1.00 88.56 213 ASP A N 1
ATOM 1681 C CA . ASP A 1 213 ? 8.004 -1.911 20.444 1.00 88.56 213 ASP A CA 1
ATOM 1682 C C . ASP A 1 213 ? 8.696 -2.487 19.188 1.00 88.56 213 ASP A C 1
ATOM 1684 O O . ASP A 1 213 ? 9.423 -3.477 19.267 1.00 88.56 213 ASP A O 1
ATOM 1688 N N . GLY A 1 214 ? 8.528 -1.839 18.031 1.00 88.94 214 GLY A N 1
ATOM 1689 C CA . GLY A 1 214 ? 9.050 -2.268 16.738 1.00 88.94 214 GLY A CA 1
ATOM 1690 C C . GLY A 1 214 ? 8.117 -3.186 15.947 1.00 88.94 214 GLY A C 1
ATOM 1691 O O . GLY A 1 214 ? 8.469 -3.536 14.818 1.00 88.94 214 GLY A O 1
ATOM 1692 N N . THR A 1 215 ? 6.956 -3.548 16.494 1.00 93.44 215 THR A N 1
ATOM 1693 C CA . THR A 1 215 ? 5.942 -4.364 15.819 1.00 93.44 215 THR A CA 1
ATOM 1694 C C . THR A 1 215 ? 5.223 -3.527 14.766 1.00 93.44 215 THR A C 1
ATOM 1696 O O . THR A 1 215 ? 4.927 -2.352 14.989 1.00 93.44 215 THR A O 1
ATOM 1699 N N . VAL A 1 216 ? 4.928 -4.109 13.603 1.00 96.44 216 VAL A N 1
ATOM 1700 C CA . VAL A 1 216 ? 4.135 -3.417 12.581 1.00 96.44 216 VAL A CA 1
ATOM 1701 C C . VAL A 1 216 ? 2.658 -3.684 12.819 1.00 96.44 216 VAL A C 1
ATOM 1703 O O . VAL A 1 216 ? 2.232 -4.832 12.871 1.00 96.44 216 VAL A O 1
ATOM 1706 N N . LYS A 1 217 ? 1.882 -2.609 12.941 1.00 97.00 217 LYS A N 1
ATOM 1707 C CA . LYS A 1 217 ? 0.438 -2.637 13.189 1.00 97.00 217 LYS A CA 1
ATOM 1708 C C . LYS A 1 217 ? -0.301 -1.940 12.063 1.00 97.00 217 LYS A C 1
ATOM 1710 O O . LYS A 1 217 ? 0.296 -1.167 11.314 1.00 97.00 217 LYS A O 1
ATOM 1715 N N . SER A 1 218 ? -1.598 -2.194 11.937 1.00 98.12 218 SER A N 1
ATOM 1716 C CA . SER A 1 218 ? -2.476 -1.427 11.051 1.00 98.12 218 SER A CA 1
ATOM 1717 C C . SER A 1 218 ? -3.780 -1.050 11.728 1.00 98.12 218 SER A C 1
ATOM 1719 O O . SER A 1 218 ? -4.402 -1.878 12.385 1.00 98.12 218 SER A O 1
ATOM 1721 N N . ILE A 1 219 ? -4.215 0.188 11.504 1.00 98.19 219 ILE A N 1
ATOM 1722 C CA . ILE A 1 219 ? -5.564 0.668 11.816 1.00 98.19 219 ILE A CA 1
ATOM 1723 C C . ILE A 1 219 ? -6.337 0.750 10.507 1.00 98.19 219 ILE A C 1
ATOM 1725 O O . ILE A 1 219 ? -5.847 1.303 9.522 1.00 98.19 219 ILE A O 1
ATOM 1729 N N . ILE A 1 220 ? -7.549 0.211 10.511 1.00 98.38 220 ILE A N 1
ATOM 1730 C CA . ILE A 1 220 ? -8.446 0.163 9.362 1.00 98.38 220 ILE A CA 1
ATOM 1731 C C . ILE A 1 220 ? -9.719 0.904 9.754 1.00 98.38 220 ILE A C 1
ATOM 1733 O O . ILE A 1 220 ? -10.385 0.517 10.713 1.00 98.38 220 ILE A O 1
ATOM 1737 N N . LEU A 1 221 ? -10.067 1.956 9.020 1.00 98.19 221 LEU A N 1
ATOM 1738 C CA . LEU A 1 221 ? -11.323 2.681 9.197 1.00 98.19 221 LEU A CA 1
ATOM 1739 C C . LEU A 1 221 ? -12.210 2.462 7.978 1.00 98.19 221 LEU A C 1
ATOM 1741 O O . LEU A 1 221 ? -11.777 2.709 6.853 1.00 98.19 221 LEU A O 1
ATOM 1745 N N . GLU A 1 222 ? -13.453 2.046 8.202 1.00 97.69 222 GLU A N 1
ATOM 1746 C CA . GLU A 1 222 ? -14.498 2.112 7.184 1.00 97.69 222 GLU A CA 1
ATOM 1747 C C . GLU A 1 222 ? -15.100 3.518 7.197 1.00 97.69 222 GLU A C 1
ATOM 1749 O O . GLU A 1 222 ? -15.642 3.970 8.206 1.00 97.69 222 GLU A O 1
ATOM 1754 N N . VAL A 1 223 ? -14.962 4.232 6.085 1.00 96.88 223 VAL A N 1
ATOM 1755 C CA . VAL A 1 223 ? -15.298 5.651 5.958 1.00 96.88 223 VAL A CA 1
ATOM 1756 C C . VAL A 1 223 ? -16.543 5.785 5.084 1.00 96.88 223 VAL A C 1
ATOM 1758 O O . VAL A 1 223 ? -16.470 5.490 3.884 1.00 96.88 223 VAL A O 1
ATOM 1761 N N . PRO A 1 224 ? -17.690 6.213 5.641 1.00 93.81 224 PRO A N 1
ATOM 1762 C CA . PRO 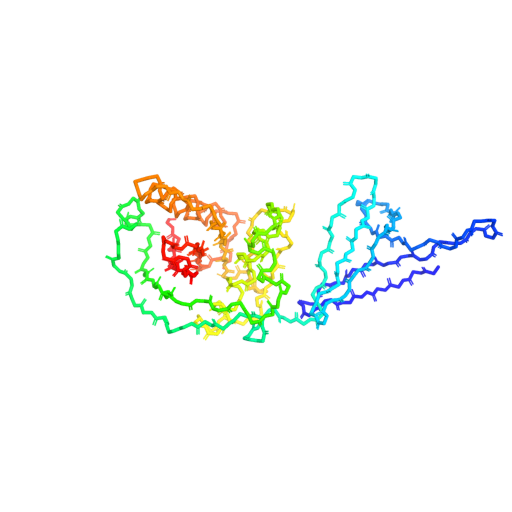A 1 224 ? -18.901 6.409 4.860 1.00 93.81 224 PRO A CA 1
ATOM 1763 C C . PRO A 1 224 ? -18.784 7.647 3.965 1.00 93.81 224 PRO A C 1
ATOM 1765 O O . PRO A 1 224 ? -18.023 8.576 4.253 1.00 93.81 224 PRO A O 1
ATOM 1768 N N . LYS A 1 225 ? -19.577 7.661 2.892 1.00 91.38 225 LYS A N 1
ATOM 1769 C CA . LYS A 1 225 ? -19.835 8.871 2.109 1.00 91.38 225 LYS A CA 1
ATOM 1770 C C . LYS A 1 225 ? -20.598 9.873 2.981 1.00 91.38 225 LYS A C 1
ATOM 1772 O O . LYS A 1 225 ? -21.575 9.475 3.621 1.00 91.38 225 LYS A O 1
ATOM 1777 N N . GLN A 1 226 ? -20.125 11.117 3.035 1.00 84.69 226 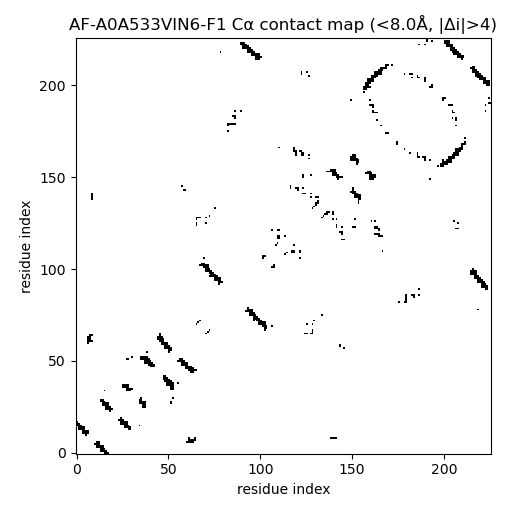GLN A N 1
ATOM 1778 C CA . GLN A 1 226 ? -20.776 12.216 3.759 1.00 84.69 226 GLN A CA 1
ATOM 1779 C C . GLN A 1 226 ? -21.644 13.073 2.838 1.00 84.69 226 GLN A C 1
ATOM 1781 O O . GLN A 1 226 ? -21.367 13.105 1.618 1.00 84.69 226 GLN A O 1
#

Sequence (226 aa):
MQFSMTDFMGNTEEFRIRHDAFDTPTLQFPMGDKFKSIFLVSYDGYRLSVIYGPEKSVATIYIHPPSEAMYRLGEAHAYSGPYLGVVSGRYSAAYAIDDIEFVRNLEKTMLKNGNTYDTGRLGAEIAYVVGTSKLGLKDLILVEPSKGGRDLYTRDGTVAIQARFLIQRLPADQFKTAIQNALVDLTGKLQQDYENQDKMVRGYAILSYVDTDGTVKSIILEVPKQ

Foldseek 3Di:
DKDWDAAPLRDIWIWDWDDPPPDDIFIWGDDPPDTWGWPDWDDDPFWTWTQTDPVRDIDIGGNHAQECQAKPFADKDFDDDDLCPLCPPQFPGKIKTQFIDGNDVVLVCCLVPNDPQSQQVNFLSVVRHCCCPVVVDPSKDADRSVVDAFGIAHPQRAETERTGEASDQDDPVVVSVVSNVLQVVRSVSVQVSVVVGVNHQWYKYWYWYQDNVRGIMIMIGIGGHD

Solvent-accessible surface area (backbone atoms only — not comparable to full-atom values): 12497 Å² total; per-residue (Å²): 93,77,53,74,49,66,30,66,76,69,54,73,48,60,38,34,46,48,66,81,88,81,57,81,72,40,51,24,38,72,58,86,100,40,75,25,55,50,80,46,76,47,74,77,92,36,40,40,39,38,29,27,42,98,84,57,45,77,47,79,42,37,68,42,75,69,37,64,81,48,44,40,71,49,70,75,42,83,47,86,62,90,56,48,74,84,44,63,91,56,48,82,46,43,31,32,25,76,40,48,44,63,63,40,71,64,60,47,45,35,69,76,71,41,54,73,66,44,36,41,44,52,15,41,41,50,41,48,33,44,37,41,75,75,67,67,50,63,65,64,37,78,48,63,70,89,74,60,86,64,33,30,32,28,79,87,44,35,36,42,29,33,48,37,44,45,74,72,84,52,61,69,74,56,36,50,49,51,54,30,51,50,53,45,52,29,50,52,49,45,52,54,48,46,75,77,29,90,62,42,72,44,29,36,27,34,42,33,33,40,45,98,89,66,48,32,30,34,42,38,32,38,28,65,84,131

Radius of gyration: 18.95 Å; Cα contacts (8 Å, |Δi|>4): 449; chains: 1; bounding box: 46×29×58 Å

Secondary structure (DSSP, 8-state):
-EEEEE-TTSPEEEEEEE--SSSPPEEEEEETTEEEEEEEEEE-SSEEEEEETTTTEEEEEESS---TTTEEE--EEE---TTGGGGTTS-SEEEEE--EEE-SHHHHHHHHH--HHHHHHHHHHHHHHHHHHTS---SEEEPPGGG-S-SEEETTSSEEEEEEEE-----HHHHHHHHHHHHHHHHHHHHHHHHH-TT--EEEEEEEEE-TTS-EEEEEEEE---

Mean predicted aligned error: 4.99 Å

pLDDT: mean 91.32, std 6.01, range [63.44, 98.38]